Protein AF-A0A2K3NI82-F1 (afdb_monomer_lite)

Foldseek 3Di:
DDDDDDPDALVVCCVVVVPCQCCLPPCPPPDPDDQDPDAPDPSRHDDFDKDWPDQDPQWTWIDRPQWIWTDGPPFKIKIWGDDDPPDPDDPDDPPTDMDIGGRDHDPVCVVVVVVQVCCVPPVVNDDCPVPPCPVDDDPDPPLLVVQFQQVVPQVPDPVSVVVLVVLVVLLVVLQVLLVVLVVVLVPDDPPPDDPVSSVVSNVSNVVSNVVSVVSVVVSCCPNTGPDPPPDDD

Structure (mmCIF, N/CA/C/O backbone):
data_AF-A0A2K3NI82-F1
#
_entry.id   AF-A0A2K3NI82-F1
#
loop_
_atom_site.group_PDB
_atom_site.id
_atom_site.type_symbol
_atom_site.label_atom_id
_atom_site.label_alt_id
_atom_site.label_comp_id
_atom_site.label_asym_id
_atom_site.label_entity_id
_atom_site.label_seq_id
_atom_site.pdbx_PDB_ins_code
_atom_site.Cartn_x
_atom_site.Cartn_y
_atom_site.Cartn_z
_atom_site.occupancy
_atom_site.B_iso_or_equiv
_atom_site.auth_seq_id
_atom_site.auth_comp_id
_atom_site.auth_asym_id
_atom_site.auth_atom_id
_atom_site.pdbx_PDB_model_num
ATOM 1 N N . MET A 1 1 ? -4.683 8.788 -36.092 1.00 53.28 1 MET A N 1
ATOM 2 C CA . MET A 1 1 ? -3.368 8.771 -35.422 1.00 53.28 1 MET A CA 1
ATOM 3 C C . MET A 1 1 ? -3.490 9.700 -34.227 1.00 53.28 1 MET A C 1
ATOM 5 O O . MET A 1 1 ? -3.766 10.871 -34.442 1.00 53.28 1 MET A O 1
ATOM 9 N N . GLY A 1 2 ? -3.480 9.173 -33.003 1.00 68.75 2 GLY A N 1
ATOM 10 C CA . GLY A 1 2 ? -3.555 9.991 -31.788 1.00 68.75 2 GLY A CA 1
ATOM 11 C C . GLY A 1 2 ? -2.154 10.135 -31.213 1.00 68.75 2 GLY A C 1
ATOM 12 O O . GLY A 1 2 ? -1.483 9.120 -31.057 1.00 68.75 2 GLY A O 1
ATOM 13 N N . ASN A 1 3 ? -1.710 11.361 -30.946 1.00 72.62 3 ASN A N 1
ATOM 14 C CA . ASN A 1 3 ? -0.468 11.612 -30.222 1.00 72.62 3 ASN A CA 1
ATOM 15 C C . ASN A 1 3 ? -0.815 11.964 -28.769 1.00 72.62 3 ASN A C 1
ATOM 17 O O . ASN A 1 3 ? -1.767 12.709 -28.523 1.00 72.62 3 ASN A O 1
ATOM 21 N N . ARG A 1 4 ? -0.076 11.398 -27.817 1.00 76.62 4 ARG A N 1
ATOM 22 C CA . ARG A 1 4 ? -0.181 11.717 -26.396 1.00 76.62 4 ARG A CA 1
ATOM 23 C C . ARG A 1 4 ? 1.224 11.774 -25.816 1.00 76.62 4 ARG A C 1
ATOM 25 O O . ARG A 1 4 ? 1.947 10.786 -25.853 1.00 76.62 4 ARG A O 1
ATOM 32 N N . GLU A 1 5 ? 1.553 12.914 -25.229 1.00 73.50 5 GLU A N 1
ATOM 33 C CA . GLU A 1 5 ? 2.778 13.101 -24.460 1.00 73.50 5 GLU A CA 1
ATOM 34 C C . GLU A 1 5 ? 2.513 12.770 -22.992 1.00 73.50 5 GLU A C 1
ATOM 36 O O . GLU A 1 5 ? 1.451 13.093 -22.449 1.00 73.50 5 GLU A O 1
ATOM 41 N N . ILE A 1 6 ? 3.461 12.088 -22.352 1.00 75.19 6 ILE A N 1
ATOM 42 C CA . ILE A 1 6 ? 3.348 11.690 -20.952 1.00 75.19 6 ILE A CA 1
ATOM 43 C C . ILE A 1 6 ? 4.671 11.993 -20.251 1.00 75.19 6 ILE A C 1
ATOM 45 O O . ILE A 1 6 ? 5.730 11.579 -20.714 1.00 75.19 6 ILE A O 1
ATOM 49 N N . ALA A 1 7 ? 4.609 12.716 -19.133 1.00 72.25 7 ALA A N 1
ATOM 50 C CA . ALA A 1 7 ? 5.779 13.069 -18.337 1.00 72.25 7 ALA A CA 1
ATOM 51 C C . ALA A 1 7 ? 6.209 11.888 -17.448 1.00 72.25 7 ALA A C 1
ATOM 53 O O . ALA A 1 7 ? 5.891 11.843 -16.261 1.00 72.25 7 ALA A O 1
ATOM 54 N N . TYR A 1 8 ? 6.916 10.924 -18.037 1.00 70.25 8 TYR A N 1
ATOM 55 C CA . TYR A 1 8 ? 7.593 9.832 -17.330 1.00 70.25 8 TYR A CA 1
ATOM 56 C C . TYR A 1 8 ? 9.103 9.901 -17.572 1.00 70.25 8 TYR A C 1
ATOM 58 O O . TYR A 1 8 ? 9.543 10.385 -18.612 1.00 70.25 8 TYR A O 1
ATOM 66 N N . GLY A 1 9 ? 9.894 9.409 -16.614 1.00 71.06 9 GLY A N 1
ATOM 67 C CA . GLY A 1 9 ? 11.334 9.226 -16.816 1.00 71.06 9 GLY A CA 1
ATOM 68 C C . GLY A 1 9 ? 11.597 8.182 -17.901 1.00 71.06 9 GLY A C 1
ATOM 69 O O . GLY A 1 9 ? 10.903 7.160 -17.947 1.00 71.06 9 GLY A O 1
ATOM 70 N N . TYR A 1 10 ? 12.585 8.435 -18.761 1.00 74.75 10 TYR A N 1
ATOM 71 C CA . TYR A 1 10 ? 12.923 7.589 -19.910 1.00 74.75 10 TYR A CA 1
ATOM 72 C C . TYR A 1 10 ? 13.118 6.123 -19.515 1.00 74.75 10 TYR A C 1
ATOM 74 O O . TYR A 1 10 ? 12.546 5.226 -20.127 1.00 74.75 10 TYR A O 1
ATOM 82 N N . GLU A 1 11 ? 13.891 5.895 -18.456 1.00 70.75 11 GLU A N 1
ATOM 83 C CA . GLU A 1 11 ? 14.294 4.560 -18.006 1.00 70.75 11 GLU A CA 1
ATOM 84 C C . GLU A 1 11 ? 13.122 3.775 -17.419 1.00 70.75 11 GLU A C 1
ATOM 86 O O . GLU A 1 11 ? 12.890 2.632 -17.798 1.00 70.75 11 GLU A O 1
ATOM 91 N N . VAL A 1 12 ? 12.337 4.421 -16.552 1.00 71.31 12 VAL A N 1
ATOM 92 C CA . VAL A 1 12 ? 11.155 3.815 -15.923 1.00 71.31 12 VAL A CA 1
ATOM 93 C C . VAL A 1 12 ? 10.114 3.462 -16.979 1.00 71.31 12 VAL A C 1
ATOM 95 O O . VAL A 1 12 ? 9.500 2.398 -16.909 1.00 71.31 12 VAL A O 1
ATOM 98 N N . LEU A 1 13 ? 9.916 4.344 -17.962 1.00 72.50 13 LEU A N 1
ATOM 99 C CA . LEU A 1 13 ? 8.984 4.098 -19.050 1.00 72.50 13 LEU A CA 1
ATOM 100 C C . LEU A 1 13 ? 9.454 2.922 -19.907 1.00 72.50 13 LEU A C 1
ATOM 102 O O . LEU A 1 13 ? 8.675 2.005 -20.117 1.00 72.50 13 LEU A O 1
ATOM 106 N N . ILE A 1 14 ? 10.710 2.930 -20.362 1.00 75.44 14 ILE A N 1
ATOM 107 C CA . ILE A 1 14 ? 11.285 1.866 -21.196 1.00 75.44 14 ILE A CA 1
ATOM 108 C C . ILE A 1 14 ? 11.234 0.506 -20.490 1.00 75.44 14 ILE A C 1
ATOM 110 O O . ILE A 1 14 ? 10.777 -0.461 -21.091 1.00 75.44 14 ILE A O 1
ATOM 114 N N . GLU A 1 15 ? 11.632 0.433 -19.219 1.00 74.62 15 GLU A N 1
ATOM 115 C CA . GLU A 1 15 ? 11.649 -0.813 -18.444 1.00 74.62 15 GLU A CA 1
ATOM 116 C C . GLU A 1 15 ? 10.251 -1.430 -18.301 1.00 74.62 15 GLU A C 1
ATOM 118 O O . GLU A 1 15 ? 10.052 -2.589 -18.652 1.00 74.62 15 GLU A O 1
ATOM 123 N N . ASN A 1 16 ? 9.261 -0.645 -17.867 1.00 76.62 16 ASN A N 1
ATOM 124 C CA . ASN A 1 16 ? 7.897 -1.153 -17.680 1.00 76.62 16 ASN A CA 1
ATOM 125 C C . ASN A 1 16 ? 7.191 -1.456 -19.007 1.00 76.62 16 ASN A C 1
ATOM 127 O O . ASN A 1 16 ? 6.366 -2.359 -19.089 1.00 76.62 16 ASN A O 1
ATOM 131 N N . LEU A 1 17 ? 7.485 -0.682 -20.047 1.00 77.00 17 LEU A N 1
ATOM 132 C CA . LEU A 1 17 ? 6.864 -0.823 -21.358 1.00 77.00 17 LEU A CA 1
ATOM 133 C C . LEU A 1 17 ? 7.383 -2.038 -22.130 1.00 77.00 17 LEU A C 1
ATOM 135 O O . LEU A 1 17 ? 6.632 -2.644 -22.893 1.00 77.00 17 LEU A O 1
ATOM 139 N N . MET A 1 18 ? 8.668 -2.354 -21.971 1.00 77.56 18 MET A N 1
ATOM 140 C CA . MET A 1 18 ? 9.313 -3.484 -22.638 1.00 77.56 18 MET A CA 1
ATOM 141 C C . MET A 1 18 ? 9.135 -4.799 -21.878 1.00 77.56 18 MET A C 1
ATOM 143 O O . MET A 1 18 ? 9.433 -5.849 -22.443 1.00 77.56 18 MET A O 1
ATOM 147 N N . ASP A 1 19 ? 8.632 -4.750 -20.641 1.00 78.94 19 ASP A N 1
ATOM 148 C CA . ASP A 1 19 ? 8.200 -5.923 -19.888 1.00 78.94 19 ASP A CA 1
ATOM 149 C C . ASP A 1 19 ? 6.673 -6.128 -19.996 1.00 78.94 19 ASP A C 1
ATOM 151 O O . ASP A 1 19 ? 5.902 -5.582 -19.201 1.00 78.94 19 ASP A O 1
ATOM 155 N N . PRO A 1 20 ? 6.189 -6.941 -20.948 1.00 75.88 20 PRO A N 1
ATOM 156 C CA . PRO A 1 20 ? 4.764 -7.239 -21.099 1.00 75.88 20 PRO A CA 1
ATOM 157 C C . PRO A 1 20 ? 4.190 -8.119 -19.975 1.00 75.88 20 PRO A C 1
ATOM 159 O O . PRO A 1 20 ? 2.972 -8.330 -19.956 1.00 75.88 20 PRO A O 1
ATOM 162 N N . ALA A 1 21 ? 5.004 -8.652 -19.052 1.00 77.38 21 ALA A N 1
ATOM 163 C CA . ALA A 1 21 ? 4.545 -9.615 -18.048 1.00 77.38 21 ALA A CA 1
ATOM 164 C C . ALA A 1 21 ? 3.486 -9.036 -17.095 1.00 77.38 21 ALA A C 1
ATOM 166 O O . ALA A 1 21 ? 2.657 -9.777 -16.565 1.00 77.38 21 ALA A O 1
ATOM 167 N N . HIS A 1 22 ? 3.455 -7.713 -16.912 1.00 78.06 22 HIS A N 1
ATOM 168 C CA . HIS A 1 22 ? 2.448 -7.043 -16.087 1.00 78.06 22 HIS A CA 1
ATOM 169 C C . HIS A 1 22 ? 1.081 -6.903 -16.780 1.00 78.06 22 HIS A C 1
ATOM 171 O O . HIS A 1 22 ? 0.065 -6.742 -16.099 1.00 78.06 22 HIS A O 1
ATOM 177 N N . VAL A 1 23 ? 1.026 -6.952 -18.118 1.00 76.31 23 VAL A N 1
ATOM 178 C CA . VAL A 1 23 ? -0.184 -6.625 -18.893 1.00 76.31 23 VAL A CA 1
ATOM 179 C C . VAL A 1 23 ? -1.364 -7.553 -18.571 1.00 76.31 23 VAL A C 1
ATOM 181 O O . VAL A 1 23 ? -2.454 -7.024 -18.325 1.00 76.31 23 VAL A O 1
ATOM 184 N N . PRO A 1 24 ? -1.196 -8.892 -18.488 1.00 72.69 24 PRO A N 1
ATOM 185 C CA . PRO A 1 24 ? -2.291 -9.801 -18.138 1.00 72.69 24 PRO A CA 1
ATOM 186 C C . PRO A 1 24 ? -2.926 -9.518 -16.770 1.00 72.69 24 PRO A C 1
ATOM 188 O O . PRO A 1 24 ? -4.111 -9.794 -16.578 1.00 72.69 24 PRO A O 1
ATOM 191 N N . TYR A 1 25 ? -2.164 -8.941 -15.835 1.00 73.44 25 TYR A N 1
ATOM 192 C CA . TYR A 1 25 ? -2.621 -8.640 -14.479 1.00 73.44 25 TYR A CA 1
ATOM 193 C C . TYR A 1 25 ? -3.181 -7.217 -14.368 1.00 73.44 25 TYR A C 1
ATOM 195 O O . TYR A 1 25 ? -4.346 -7.031 -14.012 1.00 73.44 25 TYR A O 1
ATOM 203 N N . ALA A 1 26 ? -2.379 -6.204 -14.709 1.00 77.00 26 ALA A N 1
ATOM 204 C CA . ALA A 1 26 ? -2.719 -4.793 -14.508 1.00 77.00 26 ALA A CA 1
ATOM 205 C C . ALA A 1 26 ? -3.812 -4.286 -15.465 1.00 77.00 26 ALA A C 1
ATOM 207 O O . ALA A 1 26 ? -4.553 -3.362 -15.128 1.00 77.00 26 ALA A O 1
ATOM 208 N N . HIS A 1 27 ? -3.933 -4.894 -16.649 1.00 73.75 27 HIS A N 1
ATOM 209 C CA . HIS A 1 27 ? -4.906 -4.507 -17.675 1.00 73.75 27 HIS A CA 1
ATOM 210 C C . HIS A 1 27 ? -5.996 -5.562 -17.903 1.00 73.75 27 HIS A C 1
ATOM 212 O O . HIS A 1 27 ? -6.691 -5.535 -18.927 1.00 73.75 27 HIS A O 1
ATOM 218 N N . ARG A 1 28 ? -6.186 -6.471 -16.939 1.00 69.50 28 ARG A N 1
ATOM 219 C CA . ARG A 1 28 ? -7.208 -7.519 -16.988 1.00 69.50 28 ARG A CA 1
ATOM 220 C C . ARG A 1 28 ? -8.603 -6.933 -17.218 1.00 69.50 28 ARG A C 1
ATOM 222 O O . ARG A 1 28 ? -9.049 -6.051 -16.492 1.00 69.50 28 ARG A O 1
ATOM 229 N N . GLY A 1 29 ? -9.306 -7.445 -18.229 1.00 66.19 29 GLY A N 1
ATOM 230 C CA . GLY A 1 29 ? -10.656 -6.994 -18.598 1.00 66.19 29 GLY A CA 1
ATOM 231 C C . GLY A 1 29 ? -10.709 -5.660 -19.357 1.00 66.19 29 GLY A C 1
ATOM 232 O O . GLY A 1 29 ? -11.782 -5.280 -19.816 1.00 66.19 29 GLY A O 1
ATOM 233 N N . ILE A 1 30 ? -9.574 -4.970 -19.522 1.00 72.06 30 ILE A N 1
ATOM 234 C CA . ILE A 1 30 ? -9.451 -3.738 -20.317 1.00 72.06 30 ILE A CA 1
ATOM 235 C C . ILE A 1 30 ? -8.806 -4.052 -21.670 1.00 72.06 30 ILE A C 1
ATOM 237 O O . ILE A 1 30 ? -9.304 -3.628 -22.713 1.00 72.06 30 ILE A O 1
ATOM 241 N N . MET A 1 31 ? -7.699 -4.800 -21.663 1.00 65.25 31 MET A N 1
ATOM 242 C CA . MET A 1 31 ? -7.030 -5.261 -22.878 1.00 65.25 31 MET A CA 1
ATOM 243 C C . MET A 1 31 ? -7.460 -6.685 -23.234 1.00 65.25 31 MET A C 1
ATOM 245 O O . MET A 1 31 ? -7.527 -7.560 -22.377 1.00 65.25 31 MET A O 1
ATOM 249 N N . ASN A 1 32 ? -7.718 -6.919 -24.525 1.00 62.31 32 ASN A N 1
ATOM 250 C CA . ASN A 1 32 ? -7.976 -8.255 -25.058 1.00 62.31 32 ASN A CA 1
ATOM 251 C C . ASN A 1 32 ? -6.637 -8.976 -25.301 1.00 62.31 32 ASN A C 1
ATOM 253 O O . ASN A 1 32 ? -6.049 -8.911 -26.391 1.00 62.31 32 ASN A O 1
ATOM 257 N N . THR A 1 33 ? -6.104 -9.556 -24.231 1.00 63.81 33 THR A N 1
ATOM 258 C CA . THR A 1 33 ? -4.934 -10.442 -24.235 1.00 63.81 33 THR A CA 1
ATOM 259 C C . THR A 1 33 ? -5.398 -11.889 -24.294 1.00 63.81 33 THR A C 1
ATOM 261 O O . THR A 1 33 ? -6.428 -12.215 -23.706 1.00 63.81 33 THR A O 1
ATOM 264 N N . ASP A 1 34 ? -4.634 -12.759 -24.953 1.00 63.50 34 ASP A N 1
ATOM 265 C CA . ASP A 1 34 ? -4.945 -14.186 -24.962 1.00 63.50 34 ASP A CA 1
ATOM 266 C C . ASP A 1 34 ? -4.934 -14.719 -23.529 1.00 63.50 34 ASP A C 1
ATOM 268 O O . ASP A 1 34 ? -3.966 -14.554 -22.786 1.00 63.50 34 ASP A O 1
ATOM 272 N N . HIS A 1 35 ? -6.053 -15.310 -23.117 1.00 61.28 35 HIS A N 1
ATOM 273 C CA . HIS A 1 35 ? -6.158 -15.935 -21.810 1.00 61.28 35 HIS A CA 1
ATOM 274 C C . HIS A 1 35 ? -5.620 -17.363 -21.912 1.00 61.28 35 HIS A C 1
ATOM 276 O O . HIS A 1 35 ? -6.144 -18.144 -22.715 1.00 61.28 35 HIS A O 1
ATOM 282 N N . PRO A 1 36 ? -4.599 -17.728 -21.121 1.00 62.03 36 PRO A N 1
ATOM 283 C CA . PRO A 1 36 ? -4.097 -19.090 -21.121 1.00 62.03 36 PRO A CA 1
ATOM 284 C C . PRO A 1 36 ? -5.215 -20.050 -20.697 1.00 62.03 36 PRO A C 1
ATOM 286 O O . PRO A 1 36 ? -5.994 -19.762 -19.783 1.00 62.03 36 PRO A O 1
ATOM 289 N N . LYS A 1 37 ? -5.318 -21.181 -21.407 1.00 63.00 37 LYS A N 1
ATOM 290 C CA . LYS A 1 37 ? -6.329 -22.218 -21.139 1.00 63.00 37 LYS A CA 1
ATOM 291 C C . LYS A 1 37 ? -6.116 -22.850 -19.762 1.00 63.00 37 LYS A C 1
ATOM 293 O O . LYS A 1 37 ? -7.087 -23.077 -19.046 1.00 63.00 37 LYS A O 1
ATOM 298 N N . ASP A 1 38 ? -4.852 -23.033 -19.388 1.00 65.25 38 ASP A N 1
ATOM 299 C CA . ASP A 1 38 ? -4.431 -23.550 -18.092 1.00 65.25 38 ASP A CA 1
ATOM 300 C C . ASP A 1 38 ? -3.905 -22.402 -17.227 1.00 65.25 38 ASP A C 1
ATOM 302 O O . ASP A 1 38 ? -2.927 -21.735 -17.565 1.00 65.25 38 ASP A O 1
ATOM 306 N N . LYS A 1 39 ? -4.576 -22.150 -16.103 1.00 63.97 39 LYS A N 1
ATOM 307 C CA . LYS A 1 39 ? -4.185 -21.115 -15.144 1.00 63.97 39 LYS A CA 1
ATOM 308 C C . LYS A 1 39 ? -3.243 -21.728 -14.109 1.00 63.97 39 LYS A C 1
ATOM 310 O O . LYS A 1 39 ? -3.673 -22.601 -13.360 1.00 63.97 39 LYS A O 1
ATOM 315 N N . LEU A 1 40 ? -1.987 -21.276 -14.051 1.00 66.12 40 LEU A N 1
ATOM 316 C CA . LEU A 1 40 ? -1.040 -21.727 -13.019 1.00 66.12 40 LEU A CA 1
ATOM 317 C C . LEU A 1 40 ? -1.241 -21.022 -11.671 1.00 66.12 40 LEU A C 1
ATOM 319 O O . LEU A 1 40 ? -0.819 -21.539 -10.640 1.00 66.12 40 LEU A O 1
ATOM 323 N N . ASP A 1 41 ? -1.919 -19.876 -11.658 1.00 64.88 41 ASP A N 1
ATOM 324 C CA . ASP A 1 41 ? -2.343 -19.198 -10.439 1.00 64.88 41 ASP A CA 1
ATOM 325 C C . ASP A 1 41 ? -3.823 -18.772 -10.503 1.00 64.88 41 ASP A C 1
ATOM 327 O O . ASP A 1 41 ? -4.522 -18.934 -11.507 1.00 64.88 41 ASP A O 1
ATOM 331 N N . ARG A 1 42 ? -4.322 -18.203 -9.402 1.00 63.81 42 ARG A N 1
ATOM 332 C CA . ARG A 1 42 ? -5.708 -17.721 -9.276 1.00 63.81 42 ARG A CA 1
ATOM 333 C C . ARG A 1 42 ? -6.061 -16.630 -10.300 1.00 63.81 42 ARG A C 1
ATOM 335 O O . ARG A 1 42 ? -7.235 -16.454 -10.637 1.00 63.81 42 ARG A O 1
ATOM 342 N N . GLU A 1 43 ? -5.073 -15.873 -10.766 1.00 63.78 43 GLU A N 1
ATOM 343 C CA . GLU A 1 43 ? -5.247 -14.731 -11.667 1.00 63.78 43 GLU A CA 1
ATOM 344 C C . GLU A 1 43 ? -5.078 -15.109 -13.145 1.00 63.78 43 GLU A C 1
ATOM 346 O O . GLU A 1 43 ? -5.504 -14.346 -14.013 1.00 63.78 43 GLU A O 1
ATOM 351 N N . GLY A 1 44 ? -4.626 -16.334 -13.424 1.00 61.91 44 GLY A N 1
ATOM 352 C CA . GLY A 1 44 ? -4.355 -16.839 -14.767 1.00 61.91 44 GLY A CA 1
ATOM 353 C C . GLY A 1 44 ? -2.956 -16.503 -15.270 1.00 61.91 44 GLY A C 1
ATOM 354 O O . GLY A 1 44 ? -2.732 -16.526 -16.475 1.00 61.91 44 GLY A O 1
ATOM 355 N N . GLY A 1 45 ? -2.040 -16.189 -14.362 1.00 64.12 45 GLY A N 1
ATOM 356 C CA . GLY A 1 45 ? -0.629 -16.015 -14.616 1.00 64.12 45 GLY A CA 1
ATOM 357 C C . GLY A 1 45 ? 0.012 -17.242 -15.235 1.00 64.12 45 GLY A C 1
ATOM 358 O O . GLY A 1 45 ? -0.182 -18.363 -14.763 1.00 64.12 45 GLY A O 1
ATOM 359 N N . THR A 1 46 ? 0.810 -17.021 -16.270 1.00 67.19 46 THR A N 1
ATOM 360 C CA . THR A 1 46 ? 1.663 -18.044 -16.871 1.00 67.19 46 THR A CA 1
ATOM 361 C C . THR A 1 46 ? 3.045 -17.460 -17.127 1.00 67.19 46 THR A C 1
ATOM 363 O O . THR A 1 46 ? 3.143 -16.260 -17.403 1.00 67.19 46 THR A O 1
ATOM 366 N N . PRO A 1 47 ? 4.117 -18.271 -17.060 1.00 68.62 47 PRO A N 1
ATOM 367 C CA . PRO A 1 47 ? 5.423 -17.848 -17.543 1.00 68.62 47 PRO A CA 1
ATOM 368 C C . PRO A 1 47 ? 5.295 -17.325 -18.973 1.00 68.62 47 PRO A C 1
ATOM 370 O O . PRO A 1 47 ? 4.679 -17.974 -19.820 1.00 68.62 47 PRO A O 1
ATOM 373 N N . LEU A 1 48 ? 5.834 -16.136 -19.223 1.00 72.69 48 LEU A N 1
ATOM 374 C CA . LEU A 1 48 ? 5.884 -15.585 -20.564 1.00 72.69 48 LEU A CA 1
ATOM 375 C C . LEU A 1 48 ? 7.204 -16.004 -21.203 1.00 72.69 48 LEU A C 1
ATOM 377 O O . LEU A 1 48 ? 8.273 -15.634 -20.718 1.00 72.69 48 LEU A O 1
ATOM 381 N N . GLU A 1 49 ? 7.131 -16.782 -22.279 1.00 73.31 49 GLU A N 1
ATOM 382 C CA . GLU A 1 49 ? 8.313 -17.107 -23.069 1.00 73.31 49 GLU A CA 1
ATOM 383 C C . GLU A 1 49 ? 8.695 -15.891 -23.913 1.00 73.31 49 GLU A C 1
ATOM 385 O O . GLU A 1 49 ? 8.070 -15.581 -24.925 1.00 73.31 49 GLU A O 1
ATOM 390 N N . LEU A 1 50 ? 9.709 -15.167 -23.442 1.00 82.38 50 LEU A N 1
ATOM 391 C CA . LEU A 1 50 ? 10.324 -14.060 -24.159 1.00 82.38 50 LEU A CA 1
ATOM 392 C C . LEU A 1 50 ? 11.544 -14.579 -24.911 1.00 82.38 50 LEU A C 1
ATOM 394 O O . LEU A 1 50 ? 12.422 -15.206 -24.314 1.00 82.38 50 LEU A O 1
ATOM 398 N N . SER A 1 51 ? 11.626 -14.284 -26.204 1.00 84.19 51 SER A N 1
ATOM 399 C CA . SER A 1 51 ? 12.790 -14.644 -27.014 1.00 84.19 51 SER A CA 1
ATOM 400 C C . SER A 1 51 ? 13.307 -13.441 -27.794 1.00 84.19 51 SER A C 1
ATOM 402 O O . SER A 1 51 ? 12.535 -12.619 -28.282 1.00 84.19 51 SER A O 1
ATOM 404 N N . ILE A 1 52 ? 14.631 -13.309 -27.877 1.00 88.12 52 ILE A N 1
ATOM 405 C CA . ILE A 1 52 ? 15.287 -12.284 -28.694 1.00 88.12 52 ILE A CA 1
ATOM 406 C C . ILE A 1 52 ? 15.631 -12.936 -30.033 1.00 88.12 52 ILE A C 1
ATOM 408 O O . ILE A 1 52 ? 16.422 -13.876 -30.071 1.00 88.12 52 ILE A O 1
ATOM 412 N N . GLU A 1 53 ? 15.026 -12.448 -31.116 1.00 87.38 53 GLU A N 1
ATOM 413 C CA . GLU A 1 53 ? 15.231 -12.965 -32.476 1.00 87.38 53 GLU A CA 1
ATOM 414 C C . GLU A 1 53 ? 16.478 -12.342 -33.124 1.00 87.38 53 GLU A C 1
ATOM 416 O O . GLU A 1 53 ? 17.289 -13.034 -33.733 1.00 87.38 53 GLU A O 1
ATOM 421 N N . GLU A 1 54 ? 16.652 -11.027 -32.965 1.00 89.25 54 GLU A N 1
ATOM 422 C CA . GLU A 1 54 ? 17.762 -10.252 -33.533 1.00 89.25 54 GLU A CA 1
ATOM 423 C C . GLU A 1 54 ? 18.324 -9.305 -32.475 1.00 89.25 54 GLU A C 1
ATOM 425 O O . GLU A 1 54 ? 17.552 -8.704 -31.729 1.00 89.25 54 GLU A O 1
ATOM 430 N N . PHE A 1 55 ? 19.647 -9.128 -32.435 1.00 91.31 55 PHE A N 1
ATOM 431 C CA . PHE A 1 55 ? 20.321 -8.214 -31.511 1.00 91.31 55 PHE A CA 1
ATOM 432 C C . PHE A 1 55 ? 21.579 -7.619 -32.155 1.00 91.31 55 PHE A C 1
ATOM 434 O O . PHE A 1 55 ? 22.526 -8.345 -32.464 1.00 91.31 55 PHE A O 1
ATOM 441 N N . ASP A 1 56 ? 21.603 -6.301 -32.349 1.00 90.62 56 ASP A N 1
ATOM 442 C CA . ASP A 1 56 ? 22.728 -5.579 -32.941 1.00 90.62 56 ASP A CA 1
ATOM 443 C C . ASP A 1 56 ? 22.897 -4.160 -32.352 1.00 90.62 56 ASP A C 1
ATOM 445 O O . ASP A 1 56 ? 22.242 -3.759 -31.389 1.00 90.62 56 ASP A O 1
ATOM 449 N N . VAL A 1 57 ? 23.820 -3.376 -32.921 1.00 88.06 57 VAL A N 1
ATOM 450 C CA . VAL A 1 57 ? 24.074 -1.984 -32.501 1.00 88.06 57 VAL A CA 1
ATOM 451 C C . VAL A 1 57 ? 22.879 -1.051 -32.749 1.00 88.06 57 VAL A C 1
ATOM 453 O O . VAL A 1 57 ? 22.742 -0.023 -32.080 1.00 88.06 57 VAL A O 1
ATOM 456 N N . ASN A 1 58 ? 22.015 -1.404 -33.699 1.00 88.56 58 ASN A N 1
ATOM 457 C CA . ASN A 1 58 ? 20.832 -0.643 -34.072 1.00 88.56 58 ASN A CA 1
ATOM 458 C C . ASN A 1 58 ? 19.620 -1.013 -33.210 1.00 88.56 58 ASN A C 1
ATOM 460 O O . ASN A 1 58 ? 18.646 -0.265 -33.225 1.00 88.56 58 ASN A O 1
ATOM 464 N N . GLY A 1 59 ? 19.669 -2.097 -32.434 1.00 88.94 59 GLY A N 1
ATOM 465 C CA . GLY A 1 59 ? 18.643 -2.468 -31.466 1.00 88.94 59 GLY A CA 1
ATOM 466 C C . GLY A 1 59 ? 18.378 -3.970 -31.430 1.00 88.94 59 GLY A C 1
ATOM 467 O O . GLY A 1 59 ? 19.299 -4.773 -31.547 1.00 88.94 59 GLY A O 1
ATOM 468 N N . PHE A 1 60 ? 17.122 -4.357 -31.209 1.00 90.56 60 PHE A N 1
ATOM 469 C CA . PHE A 1 60 ? 16.747 -5.768 -31.147 1.00 90.56 60 PHE A CA 1
ATOM 470 C C . PHE A 1 60 ? 15.283 -6.017 -31.500 1.00 90.56 60 PHE A C 1
ATOM 472 O O . PHE A 1 60 ? 14.427 -5.146 -31.326 1.00 90.56 60 PHE A O 1
ATOM 479 N N . THR A 1 61 ? 14.998 -7.236 -31.945 1.00 89.62 61 THR A N 1
ATOM 480 C CA . THR A 1 61 ? 13.640 -7.742 -32.171 1.00 89.62 61 THR A CA 1
ATOM 481 C C . THR A 1 61 ? 13.367 -8.852 -31.161 1.00 89.62 61 THR A C 1
ATOM 483 O O . THR A 1 61 ? 14.210 -9.725 -30.965 1.00 89.62 61 THR A O 1
ATOM 486 N N . ALA A 1 62 ? 12.209 -8.811 -30.508 1.00 87.88 62 ALA A N 1
ATOM 487 C CA . ALA A 1 62 ? 11.798 -9.790 -29.513 1.00 87.88 62 ALA A CA 1
ATOM 488 C C . ALA A 1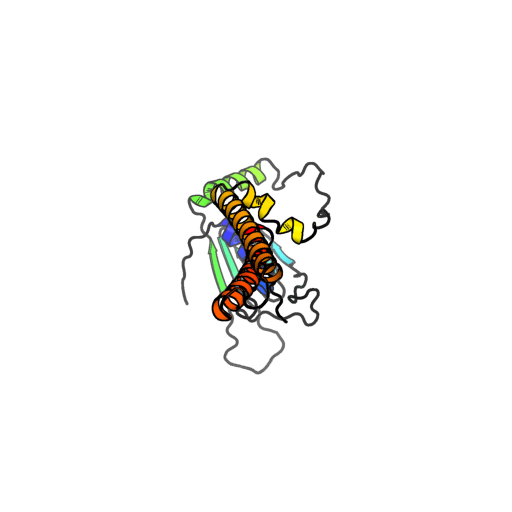 62 ? 10.396 -10.332 -29.808 1.00 87.88 62 ALA A C 1
ATOM 490 O O . ALA A 1 62 ? 9.465 -9.564 -30.089 1.00 87.88 62 ALA A O 1
ATOM 491 N N . ASP A 1 63 ? 10.247 -11.648 -29.699 1.00 84.88 63 ASP A N 1
ATOM 492 C CA . ASP A 1 63 ? 8.947 -12.300 -29.628 1.00 84.88 63 ASP A CA 1
ATOM 493 C C . ASP A 1 63 ? 8.492 -12.353 -28.166 1.00 84.88 63 ASP A C 1
ATOM 495 O O . ASP A 1 63 ? 9.219 -12.818 -27.284 1.00 84.88 63 ASP A O 1
ATOM 499 N N . GLN A 1 64 ? 7.297 -11.826 -27.916 1.00 79.75 64 GLN A N 1
ATOM 500 C CA . GLN A 1 64 ? 6.653 -11.785 -26.605 1.00 79.75 64 GLN A CA 1
ATOM 501 C C . GLN A 1 64 ? 5.432 -12.722 -26.566 1.00 79.75 64 GLN A C 1
ATOM 503 O O . GLN A 1 64 ? 4.515 -12.530 -25.762 1.00 79.75 64 GLN A O 1
ATOM 508 N N . GLY A 1 65 ? 5.361 -13.690 -27.486 1.00 76.25 65 GLY A N 1
ATOM 509 C CA . GLY A 1 65 ? 4.275 -14.654 -27.634 1.00 76.25 65 GLY A CA 1
ATOM 510 C C . GLY A 1 65 ? 3.056 -14.054 -28.335 1.00 76.25 65 GLY A C 1
ATOM 511 O O . GLY A 1 65 ? 2.781 -14.332 -29.498 1.00 76.25 65 GLY A O 1
ATOM 512 N N . TRP A 1 66 ? 2.310 -13.194 -27.639 1.00 71.75 66 TRP A N 1
ATOM 513 C CA . TRP A 1 66 ? 1.077 -12.569 -28.153 1.00 71.75 66 TRP A CA 1
ATOM 514 C C . TRP A 1 66 ? 1.324 -11.248 -28.902 1.00 71.75 66 TRP A C 1
A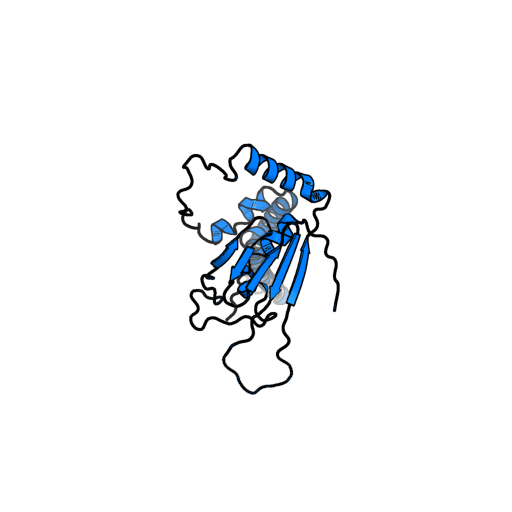TOM 516 O O . TRP A 1 66 ? 0.389 -10.633 -29.429 1.00 71.75 66 TRP A O 1
ATOM 526 N N . SER A 1 67 ? 2.572 -10.776 -28.933 1.00 79.56 67 SER A N 1
ATOM 527 C CA . SER A 1 67 ? 3.001 -9.604 -29.696 1.00 79.56 67 SER A CA 1
ATOM 528 C C . SER A 1 67 ? 4.483 -9.690 -30.050 1.00 79.56 67 SER A C 1
ATOM 530 O O . SER A 1 67 ? 5.246 -10.392 -29.394 1.00 79.56 67 SER A O 1
ATOM 532 N N . LYS A 1 68 ? 4.896 -8.939 -31.071 1.00 84.31 68 LYS A N 1
ATOM 533 C CA . LYS A 1 68 ? 6.304 -8.714 -31.389 1.00 84.31 68 LYS A CA 1
ATOM 534 C C . LYS A 1 68 ? 6.700 -7.303 -30.983 1.00 84.31 68 LYS A C 1
ATOM 536 O O . LYS A 1 68 ? 5.974 -6.340 -31.250 1.00 84.31 68 LYS A O 1
ATOM 541 N N . GLY A 1 69 ? 7.854 -7.188 -30.340 1.00 88.25 69 GLY A N 1
ATOM 542 C CA . GLY A 1 69 ? 8.475 -5.917 -29.986 1.00 88.25 69 GLY A CA 1
ATOM 543 C C . GLY A 1 69 ? 9.730 -5.709 -30.810 1.00 88.25 69 GLY A C 1
ATOM 544 O O . GLY A 1 69 ? 10.496 -6.647 -31.019 1.00 88.25 69 GLY A O 1
ATOM 545 N N . LYS A 1 70 ? 9.968 -4.486 -31.270 1.00 89.25 70 LYS A N 1
ATOM 546 C CA . LYS A 1 70 ? 11.262 -4.115 -31.838 1.00 89.25 70 LYS A CA 1
ATOM 547 C C . LYS A 1 70 ? 11.724 -2.800 -31.245 1.00 89.25 70 LYS A C 1
ATOM 549 O O . LYS A 1 70 ? 11.027 -1.784 -31.297 1.00 89.25 70 LYS A O 1
ATOM 554 N N . PHE A 1 71 ? 12.916 -2.852 -30.677 1.00 89.06 71 PHE A N 1
ATOM 555 C CA . PHE A 1 71 ? 13.652 -1.706 -30.194 1.00 89.06 71 PHE A CA 1
ATOM 556 C C . PHE A 1 71 ? 14.624 -1.248 -31.278 1.00 89.06 71 PHE A C 1
ATOM 558 O O . PHE A 1 71 ? 15.362 -2.054 -31.841 1.00 89.06 71 PHE A O 1
ATOM 565 N N . MET A 1 72 ? 14.622 0.049 -31.564 1.00 87.94 72 MET A N 1
ATOM 566 C CA . MET A 1 72 ? 15.570 0.720 -32.439 1.00 87.94 72 MET A CA 1
ATOM 567 C C . MET A 1 72 ? 16.285 1.798 -31.630 1.00 87.94 72 MET A C 1
ATOM 569 O O . MET A 1 72 ? 15.679 2.756 -31.138 1.00 87.94 72 MET A O 1
ATOM 573 N N . SER A 1 73 ? 17.592 1.619 -31.499 1.00 81.31 73 SER A N 1
ATOM 574 C CA . SER A 1 73 ? 18.494 2.560 -30.858 1.00 81.31 73 SER A CA 1
ATOM 575 C C . SER A 1 73 ? 18.363 3.952 -31.501 1.00 81.31 73 SER A C 1
ATOM 577 O O . SER A 1 73 ? 18.274 4.051 -32.728 1.00 81.31 73 SER A O 1
ATOM 579 N N . PRO A 1 74 ? 18.360 5.041 -30.712 1.00 78.69 74 PRO A N 1
ATOM 580 C CA . PRO A 1 74 ? 18.554 5.067 -29.261 1.00 78.69 74 PRO A CA 1
ATOM 581 C C . PRO A 1 74 ? 17.266 4.975 -28.425 1.00 78.69 74 PRO A C 1
ATOM 583 O O . PRO A 1 74 ? 17.380 4.814 -27.217 1.00 78.69 74 PRO A O 1
ATOM 586 N N . SER A 1 75 ? 16.072 5.121 -29.009 1.00 82.19 75 SER A N 1
ATOM 587 C CA . SER A 1 75 ? 14.878 5.516 -28.235 1.00 82.19 75 SER A CA 1
ATOM 588 C C . SER A 1 75 ? 13.525 5.036 -28.757 1.00 82.19 75 SER A C 1
ATOM 590 O O . SER A 1 75 ? 12.496 5.361 -28.157 1.00 82.19 75 SER A O 1
ATOM 592 N N . ILE A 1 76 ? 13.485 4.319 -29.878 1.00 86.12 76 ILE A N 1
ATOM 593 C CA . ILE A 1 76 ? 12.216 3.948 -30.501 1.00 86.12 76 ILE A CA 1
ATOM 594 C C . ILE A 1 76 ? 11.898 2.513 -30.123 1.00 86.12 76 ILE A C 1
ATOM 596 O O . ILE A 1 76 ? 12.637 1.596 -30.464 1.00 86.12 76 ILE A O 1
ATOM 600 N N . PHE A 1 77 ? 10.768 2.306 -29.465 1.00 85.94 77 PHE A N 1
ATOM 601 C CA . PHE A 1 77 ? 10.216 0.979 -29.250 1.00 85.94 77 PHE A CA 1
ATOM 602 C C . PHE A 1 77 ? 8.869 0.898 -29.942 1.00 85.94 77 PHE A C 1
ATOM 604 O O . PHE A 1 77 ? 8.025 1.776 -29.760 1.00 85.94 77 PHE A O 1
ATOM 611 N N . TYR A 1 78 ? 8.648 -0.133 -30.747 1.00 85.38 78 TYR A N 1
ATOM 612 C CA . TYR A 1 78 ? 7.324 -0.371 -31.297 1.00 85.38 78 TYR A CA 1
ATOM 613 C C . TYR A 1 78 ? 6.869 -1.801 -31.062 1.00 85.38 78 TYR A C 1
ATOM 615 O O . TYR A 1 78 ? 7.634 -2.756 -31.202 1.00 85.38 78 TYR A O 1
ATOM 623 N N . VAL A 1 79 ? 5.594 -1.924 -30.707 1.00 84.06 79 VAL A N 1
ATOM 624 C CA . VAL A 1 79 ? 4.928 -3.198 -30.442 1.00 84.06 79 VAL A CA 1
ATOM 625 C C . VAL A 1 79 ? 3.822 -3.379 -31.460 1.00 84.06 79 VAL A C 1
ATOM 627 O O . VAL A 1 79 ? 3.038 -2.457 -31.719 1.00 84.06 79 VAL A O 1
ATOM 630 N N . TYR A 1 80 ? 3.756 -4.570 -32.042 1.00 82.06 80 TYR A N 1
ATOM 631 C CA . TYR A 1 80 ? 2.739 -4.929 -33.017 1.00 82.06 80 TYR A CA 1
ATOM 632 C C . TYR A 1 80 ? 2.282 -6.371 -32.819 1.00 82.06 80 TYR A C 1
ATOM 634 O O . TYR A 1 80 ? 3.056 -7.245 -32.434 1.00 82.06 80 TYR A O 1
ATOM 642 N N . LYS A 1 81 ? 1.006 -6.634 -33.106 1.00 78.19 81 LYS A N 1
ATOM 643 C CA . LYS A 1 81 ? 0.490 -8.005 -33.178 1.00 78.19 81 LYS A CA 1
ATOM 644 C C . LYS A 1 81 ? 0.595 -8.514 -34.622 1.00 78.19 81 LYS A C 1
ATOM 646 O O . LYS A 1 81 ? 0.020 -7.868 -35.507 1.00 78.19 81 LYS A O 1
ATOM 651 N N . PRO A 1 82 ? 1.323 -9.614 -34.897 1.00 65.56 82 PRO A N 1
ATOM 652 C CA . PRO A 1 82 ? 1.298 -10.240 -36.215 1.00 65.56 82 PRO A CA 1
ATOM 653 C C . PRO A 1 82 ? -0.104 -10.804 -36.501 1.00 65.56 82 PRO A C 1
ATOM 655 O O . PRO A 1 82 ? -0.818 -11.211 -35.588 1.00 65.56 82 PRO A O 1
ATOM 658 N N . ALA A 1 83 ? -0.530 -10.784 -37.765 1.00 57.69 83 ALA A N 1
ATOM 659 C CA . ALA A 1 83 ? -1.811 -11.373 -38.155 1.00 57.69 83 ALA A CA 1
ATOM 660 C C . ALA A 1 83 ? -1.719 -12.904 -38.048 1.00 57.69 83 ALA A C 1
ATOM 662 O O . ALA A 1 83 ? -0.743 -13.478 -38.533 1.00 57.69 83 ALA A O 1
ATOM 663 N N . SER A 1 84 ? -2.709 -13.555 -37.428 1.00 52.94 84 SER A N 1
ATOM 664 C CA . SER A 1 84 ? -2.752 -15.018 -37.357 1.00 52.94 84 SER A CA 1
ATOM 665 C C . SER A 1 84 ? -2.831 -15.604 -38.769 1.00 52.94 84 SER A C 1
ATOM 667 O O . SER A 1 84 ? -3.594 -15.139 -39.617 1.00 52.94 84 SER A O 1
ATOM 669 N N . SER A 1 85 ? -2.025 -16.627 -39.039 1.00 45.41 85 SER A N 1
ATOM 670 C CA . SER A 1 85 ? -1.912 -17.268 -40.352 1.00 45.41 85 SER A CA 1
ATOM 671 C C . SER A 1 85 ? -3.089 -18.186 -40.707 1.00 45.41 85 SER A C 1
ATOM 673 O O . SER A 1 85 ? -2.974 -18.937 -41.669 1.00 45.41 85 SER A O 1
ATOM 675 N N . ASP A 1 86 ? -4.200 -18.147 -39.962 1.00 45.97 86 ASP A N 1
ATOM 676 C CA . ASP A 1 86 ? -5.205 -19.221 -39.989 1.00 45.97 86 ASP A CA 1
ATOM 677 C C . ASP A 1 86 ? -6.663 -18.783 -40.216 1.00 45.97 86 ASP A C 1
ATOM 679 O O . ASP A 1 86 ? -7.590 -19.530 -39.936 1.00 45.97 86 ASP A O 1
ATOM 683 N N . GLU A 1 87 ? -6.911 -17.604 -40.793 1.00 38.03 87 GLU A N 1
ATOM 684 C CA . GLU A 1 87 ? -8.242 -17.291 -41.342 1.00 38.03 87 GLU A CA 1
ATOM 685 C C . GLU A 1 87 ? -8.145 -16.617 -42.711 1.00 38.03 87 GLU A C 1
ATOM 687 O O . GLU A 1 87 ? -8.318 -15.408 -42.902 1.00 38.03 87 GLU A O 1
ATOM 692 N N . THR A 1 88 ? -7.942 -17.458 -43.724 1.00 41.66 88 THR A N 1
ATOM 693 C CA . THR A 1 88 ? -8.361 -17.129 -45.086 1.00 41.66 88 THR A CA 1
ATOM 694 C C . THR A 1 88 ? -9.887 -17.000 -45.070 1.00 41.66 88 THR A C 1
ATOM 696 O O . THR A 1 88 ? -10.579 -18.014 -45.103 1.00 41.66 88 THR A O 1
ATOM 699 N N . LYS A 1 89 ? -10.386 -15.752 -45.039 1.00 39.31 89 LYS A N 1
ATOM 700 C CA . LYS A 1 89 ? -11.797 -15.286 -45.130 1.00 39.31 89 LYS A CA 1
ATOM 701 C C . LYS A 1 89 ? -12.393 -14.688 -43.843 1.00 39.31 89 LYS A C 1
ATOM 703 O O . LYS A 1 89 ? -13.467 -15.080 -43.400 1.00 39.31 89 LYS A O 1
ATOM 708 N N . LYS A 1 90 ? -11.830 -13.572 -43.379 1.00 33.59 90 LYS A N 1
ATOM 709 C CA . LYS A 1 90 ? -12.660 -12.423 -42.967 1.00 33.59 90 LYS A CA 1
ATOM 710 C C . LYS A 1 90 ? -11.953 -11.125 -43.331 1.00 33.59 90 LYS A C 1
ATOM 712 O O . LYS A 1 90 ? -11.235 -10.504 -42.553 1.00 33.59 90 LYS A O 1
ATOM 717 N N . LEU A 1 91 ? -12.108 -10.773 -44.604 1.00 39.44 91 LEU A N 1
ATOM 718 C CA . LEU A 1 91 ? -11.686 -9.492 -45.140 1.00 39.44 91 LEU A CA 1
ATOM 719 C C . LEU A 1 91 ? -12.480 -8.384 -44.434 1.00 39.44 91 LEU A C 1
ATOM 721 O O . LEU A 1 91 ? -13.700 -8.484 -44.326 1.00 39.44 91 LEU A O 1
ATOM 725 N N . LEU A 1 92 ? -11.755 -7.325 -44.064 1.00 33.56 92 LEU A N 1
ATOM 726 C CA . LEU A 1 92 ? -12.198 -6.061 -43.468 1.00 33.56 92 LEU A CA 1
ATOM 727 C C . LEU A 1 92 ? -12.271 -6.093 -41.928 1.00 33.56 92 LEU A C 1
ATOM 729 O O . LEU A 1 92 ? -13.192 -6.634 -41.333 1.00 33.56 92 LEU A O 1
ATOM 733 N N . PHE A 1 93 ? -11.305 -5.403 -41.306 1.00 36.12 93 PHE A N 1
ATOM 734 C CA . PHE A 1 93 ? -11.268 -4.954 -39.902 1.00 36.12 93 PHE A CA 1
ATOM 735 C C . PHE A 1 93 ? -10.503 -5.753 -38.828 1.00 36.12 93 PHE A C 1
ATOM 737 O O . PHE A 1 93 ? -10.673 -5.469 -37.643 1.00 36.12 93 PHE A O 1
ATOM 744 N N . GLN A 1 94 ? -9.539 -6.613 -39.174 1.00 40.69 94 GLN A N 1
ATOM 745 C CA . GLN A 1 94 ? -8.447 -6.885 -38.224 1.00 40.69 94 GLN A CA 1
ATOM 746 C C . GLN A 1 94 ? -7.528 -5.656 -38.164 1.00 40.69 94 GLN A C 1
ATOM 748 O O . GLN A 1 94 ? -6.592 -5.504 -38.951 1.00 40.69 94 GLN A O 1
ATOM 753 N N . LYS A 1 95 ? -7.856 -4.707 -37.280 1.00 42.72 95 LYS A N 1
ATOM 754 C CA . LYS A 1 95 ? -7.018 -3.535 -37.005 1.00 42.72 95 LYS A CA 1
ATOM 755 C C . LYS A 1 95 ? -5.643 -4.024 -36.551 1.00 42.72 95 LYS A C 1
ATOM 757 O O . LYS A 1 95 ? -5.484 -4.438 -35.408 1.00 42.72 95 LYS A O 1
ATOM 762 N N . LYS A 1 96 ? -4.652 -3.941 -37.443 1.00 56.31 96 LYS A N 1
ATOM 763 C CA . LYS A 1 96 ? -3.233 -4.003 -37.085 1.00 56.31 96 LYS A CA 1
ATOM 764 C C . LYS A 1 96 ? -2.989 -2.900 -36.056 1.00 56.31 96 LYS A C 1
ATOM 766 O O . LYS A 1 96 ? -2.972 -1.720 -36.402 1.00 56.31 96 LYS A O 1
ATOM 771 N N . PHE A 1 97 ? -2.913 -3.275 -34.784 1.00 65.38 97 PHE A N 1
ATOM 772 C CA . PHE A 1 97 ? -2.546 -2.354 -33.722 1.00 65.38 97 PHE A CA 1
ATOM 773 C C . PHE A 1 97 ? -1.023 -2.273 -33.700 1.00 65.38 97 PHE A C 1
ATOM 775 O O . PHE A 1 97 ? -0.349 -3.281 -33.491 1.00 65.38 97 PHE A O 1
ATOM 782 N N . ALA A 1 98 ? -0.508 -1.079 -33.968 1.00 69.50 98 ALA A N 1
ATOM 783 C CA . ALA A 1 98 ? 0.897 -0.749 -33.831 1.00 69.50 98 ALA A CA 1
ATOM 784 C C . ALA A 1 98 ? 0.993 0.451 -32.893 1.00 69.50 98 ALA A C 1
ATOM 786 O O . ALA A 1 98 ? 0.350 1.479 -33.127 1.00 69.50 98 ALA A O 1
ATOM 787 N N . LEU A 1 99 ? 1.774 0.299 -31.830 1.00 76.44 99 LEU A N 1
ATOM 788 C CA . LEU A 1 99 ? 2.099 1.376 -30.908 1.00 76.44 99 LEU A CA 1
ATOM 789 C C . LEU A 1 99 ? 3.576 1.700 -31.086 1.00 76.44 99 LEU A C 1
ATOM 791 O O . LEU A 1 99 ? 4.411 0.815 -30.932 1.00 76.44 99 LEU A O 1
ATOM 795 N N . ILE A 1 100 ? 3.878 2.950 -31.435 1.00 81.69 100 ILE A N 1
ATOM 796 C CA . ILE A 1 100 ? 5.245 3.463 -31.535 1.00 81.69 100 ILE A CA 1
ATOM 797 C C . ILE A 1 100 ? 5.461 4.378 -30.341 1.00 81.69 100 ILE A C 1
ATOM 799 O O . ILE A 1 100 ? 4.700 5.323 -30.133 1.00 81.69 100 ILE A O 1
ATOM 803 N N . LEU A 1 101 ? 6.495 4.086 -29.570 1.00 80.12 101 LEU A N 1
ATOM 804 C CA . LEU A 1 101 ? 6.887 4.832 -28.391 1.00 80.12 101 LEU A CA 1
ATOM 805 C C . LEU A 1 101 ? 8.264 5.420 -28.652 1.00 80.12 101 LEU A C 1
ATOM 807 O O . LEU A 1 101 ? 9.200 4.714 -29.022 1.00 80.12 101 LEU A O 1
ATOM 811 N N . ILE A 1 102 ? 8.350 6.736 -28.502 1.00 83.00 102 ILE A N 1
ATOM 812 C CA . ILE A 1 102 ? 9.586 7.493 -28.641 1.00 83.00 102 ILE A CA 1
ATOM 813 C C . ILE A 1 102 ? 9.929 7.980 -27.243 1.00 83.00 102 ILE A C 1
ATOM 815 O O . ILE A 1 102 ? 9.298 8.901 -26.726 1.00 83.00 102 ILE A O 1
ATOM 819 N N . CYS A 1 103 ? 10.904 7.337 -26.618 1.00 80.06 103 CYS A N 1
ATOM 820 C CA . CYS A 1 103 ? 11.311 7.671 -25.263 1.00 80.06 103 CYS A CA 1
ATOM 821 C C . CYS A 1 103 ? 12.491 8.648 -25.338 1.00 80.06 103 CYS A C 1
ATOM 823 O O . CYS A 1 103 ? 13.528 8.328 -25.903 1.00 80.06 103 CYS A O 1
ATOM 825 N N . ILE A 1 104 ? 12.376 9.848 -24.774 1.00 82.06 104 ILE A N 1
ATOM 826 C CA . ILE A 1 104 ? 13.458 10.846 -24.815 1.00 82.06 104 ILE A CA 1
ATOM 827 C C . ILE A 1 104 ? 13.922 11.120 -23.381 1.00 82.06 104 ILE A C 1
ATOM 829 O O . ILE A 1 104 ? 13.074 11.436 -22.548 1.00 82.06 104 ILE A O 1
ATOM 833 N N . PRO A 1 105 ? 15.230 11.008 -23.070 1.00 78.62 105 PRO A N 1
ATOM 834 C CA . PRO A 1 105 ? 15.729 11.317 -21.737 1.00 78.62 105 PRO A CA 1
ATOM 835 C C . PRO A 1 105 ? 15.523 12.792 -21.398 1.00 78.62 105 PRO A C 1
ATOM 837 O O . PRO A 1 105 ? 15.838 13.682 -22.192 1.00 78.62 105 PRO A O 1
ATOM 840 N N . VAL A 1 106 ? 15.029 13.037 -20.190 1.00 80.81 106 VAL A N 1
ATOM 841 C CA . VAL A 1 106 ? 14.781 14.369 -19.627 1.00 80.81 106 VAL A CA 1
ATOM 842 C C . VAL A 1 106 ? 15.713 14.642 -18.443 1.00 80.81 106 VAL A C 1
ATOM 844 O O . VAL A 1 106 ? 16.439 13.760 -17.989 1.00 80.81 106 VAL A O 1
ATOM 847 N N . SER A 1 107 ? 15.735 15.876 -17.924 1.00 83.50 107 SER A N 1
ATOM 848 C CA . SER A 1 107 ? 16.651 16.246 -16.831 1.00 83.50 107 SER A CA 1
ATOM 849 C C . SER A 1 107 ? 16.572 15.343 -15.582 1.00 83.50 107 SER A C 1
ATOM 851 O O . SER A 1 107 ? 17.637 15.062 -15.025 1.00 83.50 107 SER A O 1
ATOM 853 N N . PRO A 1 108 ? 15.405 14.801 -15.164 1.00 79.88 108 PRO A N 1
ATOM 854 C CA . PRO A 1 108 ? 15.335 13.815 -14.080 1.00 79.88 108 PRO A CA 1
ATOM 855 C C . PRO A 1 108 ? 16.092 12.503 -14.342 1.00 79.88 108 PRO A C 1
ATOM 857 O O . PRO A 1 108 ? 16.506 11.846 -13.388 1.00 79.88 108 PRO A O 1
ATOM 860 N N . ASP A 1 109 ? 16.326 12.125 -15.602 1.00 78.75 109 ASP A N 1
ATOM 861 C CA . ASP A 1 109 ? 17.005 10.870 -15.954 1.00 78.75 109 ASP A CA 1
ATOM 862 C C . ASP A 1 109 ? 18.533 10.949 -15.784 1.00 78.75 109 ASP A C 1
ATOM 864 O O . ASP A 1 109 ? 19.229 9.936 -15.879 1.00 78.75 109 ASP A O 1
ATOM 868 N N . ALA A 1 110 ? 19.084 12.136 -15.500 1.00 85.31 110 ALA A N 1
ATOM 869 C CA . ALA A 1 110 ? 20.527 12.373 -15.453 1.00 85.31 110 ALA A CA 1
ATOM 870 C C . ALA A 1 110 ? 21.273 11.427 -14.493 1.00 85.31 110 ALA A C 1
ATOM 872 O O . ALA A 1 110 ? 22.339 10.916 -14.844 1.00 85.31 110 ALA A O 1
ATOM 873 N N . LEU A 1 111 ? 20.713 11.158 -13.307 1.00 83.56 111 LEU A N 1
ATOM 874 C CA . LEU A 1 111 ? 21.333 10.260 -12.325 1.00 83.56 111 LEU A CA 1
ATOM 875 C C . LEU A 1 111 ? 21.298 8.795 -12.773 1.00 83.56 111 LEU A C 1
ATOM 877 O O . LEU A 1 111 ? 22.285 8.083 -12.590 1.00 83.56 111 LEU A O 1
ATOM 881 N N . VAL A 1 112 ? 20.208 8.352 -13.406 1.00 82.00 112 VAL A N 1
ATOM 882 C CA . VAL A 1 112 ? 20.089 6.972 -13.903 1.00 82.00 112 VAL A CA 1
ATOM 883 C C . VAL A 1 112 ? 21.021 6.753 -15.096 1.00 82.00 112 VAL A C 1
ATOM 885 O O . VAL A 1 112 ? 21.750 5.761 -15.141 1.00 82.00 112 VAL A O 1
ATOM 888 N N . ILE A 1 113 ? 21.100 7.727 -16.010 1.00 84.88 113 ILE A N 1
ATOM 889 C CA . ILE A 1 113 ? 22.048 7.714 -17.133 1.00 84.88 113 ILE A CA 1
ATOM 890 C C . ILE A 1 113 ? 23.491 7.677 -16.617 1.00 84.88 113 ILE A C 1
ATOM 892 O O . ILE A 1 113 ? 24.309 6.898 -17.117 1.00 84.88 113 ILE A O 1
ATOM 896 N N . ALA A 1 114 ? 23.823 8.501 -15.619 1.00 88.81 114 ALA A N 1
ATOM 897 C CA . ALA A 1 114 ? 25.146 8.504 -15.001 1.00 88.81 114 ALA A CA 1
ATOM 898 C C . ALA A 1 114 ? 25.470 7.148 -14.355 1.00 88.81 114 ALA A C 1
ATOM 900 O O . ALA A 1 114 ? 26.558 6.614 -14.585 1.00 88.81 114 ALA A O 1
ATOM 901 N N . PHE A 1 115 ? 24.519 6.557 -13.627 1.00 86.81 115 PHE A N 1
ATOM 902 C CA . PHE A 1 115 ? 24.667 5.228 -13.036 1.00 86.81 115 PHE A CA 1
ATOM 903 C C . PHE A 1 115 ? 24.904 4.150 -14.099 1.00 86.81 115 PHE A C 1
ATOM 905 O O . PHE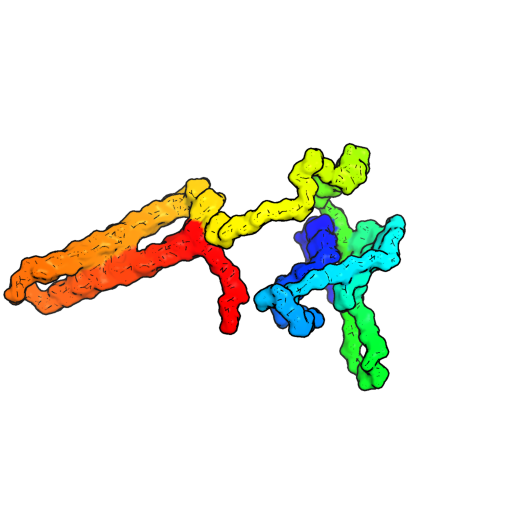 A 1 115 ? 25.874 3.407 -13.987 1.00 86.81 115 PHE A O 1
ATOM 912 N N . ARG A 1 116 ? 24.103 4.089 -15.172 1.00 84.94 116 ARG A N 1
ATOM 913 C CA . ARG A 1 116 ? 24.296 3.100 -16.252 1.00 84.94 116 ARG A CA 1
ATOM 914 C C . ARG A 1 116 ? 25.634 3.277 -16.969 1.00 84.94 116 ARG A C 1
ATOM 916 O O . ARG A 1 116 ? 26.309 2.289 -17.264 1.00 84.94 116 ARG A O 1
ATOM 923 N N . LYS A 1 117 ? 26.055 4.523 -17.223 1.00 88.88 117 LYS A N 1
ATOM 924 C CA . LYS A 1 117 ? 27.389 4.818 -17.776 1.00 88.88 117 LYS A CA 1
ATOM 925 C C . LYS A 1 117 ? 28.488 4.312 -16.850 1.00 88.88 117 LYS A C 1
ATOM 927 O O . LYS A 1 117 ? 29.437 3.691 -17.327 1.00 88.88 117 LYS A O 1
ATOM 932 N N . TRP A 1 118 ? 28.354 4.553 -15.548 1.00 91.56 118 TRP A N 1
ATOM 933 C CA . TRP A 1 118 ? 29.288 4.045 -14.552 1.00 91.56 118 TRP A CA 1
ATOM 934 C C . TRP A 1 118 ? 29.289 2.510 -14.511 1.00 91.56 118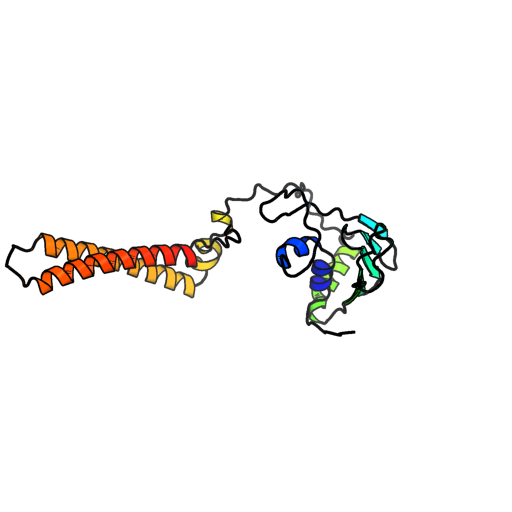 TRP A C 1
ATOM 936 O O . TRP A 1 118 ? 30.358 1.914 -14.584 1.00 91.56 118 TRP A O 1
ATOM 946 N N . LEU A 1 119 ? 28.117 1.869 -14.506 1.00 87.12 119 LEU A N 1
ATOM 947 C CA . LEU A 1 119 ? 27.961 0.413 -14.480 1.00 87.12 119 LEU A CA 1
ATOM 948 C C . LEU A 1 119 ? 28.643 -0.235 -15.690 1.00 87.12 119 LEU A C 1
ATOM 950 O O . LEU A 1 119 ? 29.427 -1.168 -15.543 1.00 87.12 119 LEU A O 1
ATOM 954 N N . LYS A 1 120 ? 28.418 0.307 -16.891 1.00 86.94 120 LYS A N 1
ATOM 955 C CA . LYS A 1 120 ? 29.078 -0.168 -18.113 1.00 86.94 120 LYS A CA 1
ATOM 956 C C . LYS A 1 120 ? 30.591 0.052 -18.068 1.00 86.94 120 LYS A C 1
ATOM 958 O O . LYS A 1 120 ? 31.346 -0.842 -18.433 1.00 86.94 120 LYS A O 1
ATOM 963 N N . LYS A 1 121 ? 31.036 1.239 -17.647 1.00 91.88 121 LYS A N 1
ATOM 964 C CA . LYS A 1 121 ? 32.450 1.638 -17.713 1.00 91.88 121 LYS A CA 1
ATOM 965 C C . LYS A 1 121 ? 33.313 1.002 -16.623 1.00 91.88 121 LYS A C 1
ATOM 967 O O . LYS A 1 121 ? 34.468 0.692 -16.887 1.00 91.88 121 LYS A O 1
ATOM 972 N N . TYR A 1 122 ? 32.779 0.851 -15.417 1.00 87.00 122 TYR A N 1
ATOM 973 C CA . TYR A 1 122 ? 33.551 0.478 -14.230 1.00 87.00 122 TYR A CA 1
ATOM 974 C C . TYR A 1 122 ? 33.126 -0.858 -13.616 1.00 87.00 122 TYR A C 1
ATOM 976 O O . TYR A 1 122 ? 33.945 -1.479 -12.949 1.00 87.00 122 TYR A O 1
ATOM 984 N N . ALA A 1 123 ? 31.896 -1.324 -13.853 1.00 82.62 123 ALA A N 1
ATOM 985 C CA . ALA A 1 123 ? 31.395 -2.597 -13.320 1.00 82.62 123 ALA A CA 1
ATOM 986 C C . ALA A 1 123 ? 31.206 -3.681 -14.403 1.00 82.62 123 ALA A C 1
ATOM 988 O O . ALA A 1 123 ? 30.620 -4.727 -14.146 1.00 82.62 123 ALA A O 1
ATOM 989 N N . GLY A 1 124 ? 31.668 -3.438 -15.636 1.00 81.56 124 GLY A N 1
ATOM 990 C CA . GLY A 1 124 ? 31.547 -4.402 -16.737 1.00 81.56 124 GLY A CA 1
ATOM 991 C C . GLY A 1 124 ? 30.104 -4.669 -17.178 1.00 81.56 124 GLY A C 1
ATOM 992 O O . GLY A 1 124 ? 29.833 -5.704 -17.774 1.00 81.56 124 GLY A O 1
ATOM 993 N N . GLY A 1 125 ? 29.171 -3.759 -16.876 1.00 81.12 125 GLY A N 1
ATOM 994 C CA . GLY A 1 125 ? 27.752 -3.907 -17.213 1.00 81.12 125 GLY A CA 1
ATOM 995 C C . GLY A 1 125 ? 26.960 -4.822 -16.276 1.00 81.12 125 GLY A C 1
ATOM 996 O O . GLY A 1 125 ? 25.777 -5.036 -16.520 1.00 81.12 125 GLY A O 1
ATOM 997 N N . GLN A 1 126 ? 27.570 -5.320 -15.200 1.00 75.94 126 GLN A N 1
ATOM 998 C CA . GLN A 1 126 ? 26.935 -6.216 -14.239 1.00 75.94 126 GLN A CA 1
ATOM 999 C C . GLN A 1 126 ? 27.125 -5.714 -12.808 1.00 75.94 126 GLN A C 1
ATOM 1001 O O . GLN A 1 126 ? 28.109 -5.053 -12.481 1.00 75.94 126 GLN A O 1
ATOM 1006 N N . VAL A 1 127 ? 26.168 -6.027 -11.938 1.00 73.19 127 VAL A N 1
ATOM 1007 C CA . VAL A 1 127 ? 26.322 -5.804 -10.501 1.00 73.19 127 VAL A CA 1
ATOM 1008 C C . VAL A 1 127 ? 26.937 -7.070 -9.921 1.00 73.19 127 VAL A C 1
ATOM 1010 O O . VAL A 1 127 ? 26.276 -8.103 -9.844 1.00 73.19 127 VAL A O 1
ATOM 1013 N N . ASP A 1 128 ? 28.212 -7.008 -9.538 1.00 67.12 128 ASP A N 1
ATOM 1014 C CA . ASP A 1 128 ? 28.829 -8.097 -8.788 1.00 67.12 128 ASP A CA 1
ATOM 1015 C C . ASP A 1 128 ? 28.255 -8.105 -7.366 1.00 67.12 128 ASP A C 1
ATOM 1017 O O . ASP A 1 128 ? 28.695 -7.370 -6.477 1.00 67.12 128 ASP A O 1
ATOM 1021 N N . TRP A 1 129 ? 27.262 -8.966 -7.142 1.00 67.38 129 TRP A N 1
ATOM 1022 C CA . TRP A 1 129 ? 26.699 -9.251 -5.820 1.00 67.38 129 TRP A CA 1
ATOM 1023 C C . TRP A 1 129 ? 27.693 -9.986 -4.893 1.00 67.38 129 TRP A C 1
ATOM 1025 O O . TRP A 1 129 ? 27.295 -10.512 -3.849 1.00 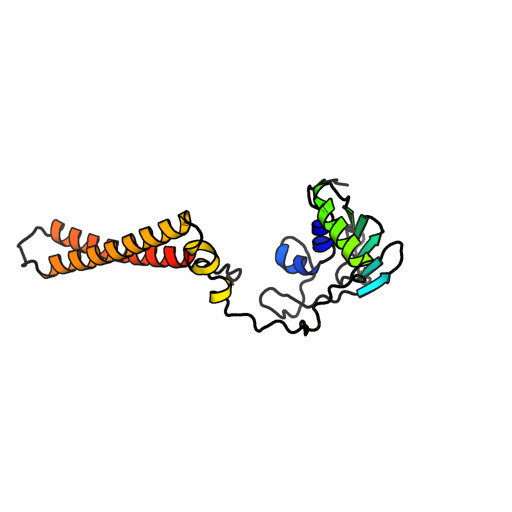67.38 129 TRP A O 1
ATOM 1035 N N . ARG A 1 130 ? 28.986 -10.044 -5.258 1.00 57.69 130 ARG A N 1
ATOM 1036 C CA . ARG A 1 130 ? 30.098 -10.680 -4.538 1.00 57.69 130 ARG A CA 1
ATOM 1037 C C . ARG A 1 130 ? 29.784 -12.121 -4.143 1.00 57.69 130 ARG A C 1
ATOM 1039 O O . ARG A 1 130 ? 30.030 -12.527 -3.008 1.00 57.69 130 ARG A O 1
ATOM 1046 N N . GLY A 1 131 ? 29.163 -12.867 -5.057 1.00 58.44 131 GLY A N 1
ATOM 1047 C CA . GLY A 1 131 ? 28.806 -14.276 -4.858 1.00 58.44 131 GLY A CA 1
ATOM 1048 C C . GLY A 1 131 ? 27.736 -14.547 -3.791 1.00 58.44 131 GLY A C 1
ATOM 1049 O O . GLY A 1 131 ? 27.533 -15.701 -3.428 1.00 58.44 131 GLY A O 1
ATOM 1050 N N . LYS A 1 132 ? 27.041 -13.523 -3.273 1.00 58.97 132 LYS A N 1
ATOM 1051 C CA . LYS A 1 132 ? 25.993 -13.695 -2.246 1.00 58.97 132 LYS A CA 1
ATOM 1052 C C . LYS A 1 132 ? 24.591 -13.932 -2.809 1.00 58.97 132 LYS A C 1
ATOM 1054 O O . LYS A 1 132 ? 23.654 -14.102 -2.035 1.00 58.97 132 LYS A O 1
ATOM 1059 N N . TYR A 1 133 ? 24.434 -13.922 -4.130 1.00 60.72 133 TYR A N 1
ATOM 1060 C CA . TYR A 1 133 ? 23.144 -14.099 -4.784 1.00 60.72 133 TYR A CA 1
ATOM 1061 C C . TYR A 1 133 ? 23.122 -15.429 -5.540 1.00 60.72 133 TYR A C 1
ATOM 1063 O O . TYR A 1 133 ? 23.745 -15.563 -6.588 1.00 60.72 133 TYR A O 1
ATOM 1071 N N . SER A 1 134 ? 22.426 -16.422 -4.988 1.00 65.94 134 SER A N 1
ATOM 1072 C CA . SER A 1 134 ? 22.278 -17.766 -5.565 1.00 65.94 134 SER A CA 1
ATOM 1073 C C . SER A 1 134 ? 21.100 -17.882 -6.542 1.00 65.94 134 SER A C 1
ATOM 1075 O O . SER A 1 134 ? 20.776 -18.985 -6.971 1.00 65.94 134 SER A O 1
ATOM 1077 N N . GLY A 1 135 ? 20.402 -16.778 -6.842 1.00 60.38 135 GLY A N 1
ATOM 1078 C CA . GLY A 1 135 ? 19.139 -16.777 -7.595 1.00 60.38 135 GLY A CA 1
ATOM 1079 C C . GLY A 1 135 ? 17.943 -17.344 -6.819 1.00 60.38 135 GLY A C 1
ATOM 1080 O O . GLY A 1 135 ? 16.798 -17.088 -7.180 1.00 60.38 135 GLY A O 1
ATOM 1081 N N . ALA A 1 136 ? 18.182 -18.060 -5.717 1.00 65.88 136 ALA A N 1
ATOM 1082 C CA . ALA A 1 136 ? 17.138 -18.506 -4.813 1.00 65.88 136 ALA A CA 1
ATOM 1083 C C . ALA A 1 136 ? 16.660 -17.321 -3.968 1.00 65.88 136 ALA A C 1
ATOM 1085 O O . ALA A 1 136 ? 17.401 -16.785 -3.139 1.00 65.88 136 ALA A O 1
ATOM 1086 N N . LEU A 1 137 ? 15.412 -16.908 -4.177 1.00 58.12 137 LEU A N 1
ATOM 1087 C CA . LEU A 1 137 ? 14.749 -16.001 -3.251 1.00 58.12 137 LEU A CA 1
ATOM 1088 C C . LEU A 1 137 ? 14.630 -16.702 -1.888 1.00 58.12 137 LEU A C 1
ATOM 1090 O O . LEU A 1 137 ? 14.330 -17.900 -1.846 1.00 58.12 137 LEU A O 1
ATOM 1094 N N . PRO A 1 138 ? 14.850 -15.992 -0.767 1.00 69.50 138 PRO A N 1
ATOM 1095 C CA . PRO A 1 138 ? 14.492 -16.540 0.531 1.00 69.50 138 PRO A CA 1
ATOM 1096 C C . PRO A 1 138 ? 12.996 -16.892 0.527 1.00 69.50 138 PRO A C 1
ATOM 1098 O O . PRO A 1 138 ? 12.223 -16.249 -0.194 1.00 69.50 138 PRO A O 1
ATOM 1101 N N . PRO A 1 139 ? 12.572 -17.895 1.315 1.00 76.25 139 PRO A N 1
ATOM 1102 C CA . PRO A 1 139 ? 11.163 -18.243 1.408 1.00 76.25 139 PRO A CA 1
ATOM 1103 C C . PRO A 1 139 ? 10.359 -16.989 1.747 1.00 76.25 139 PRO A C 1
ATOM 1105 O O . PRO A 1 139 ? 10.699 -16.254 2.678 1.00 76.25 139 PRO A O 1
ATOM 1108 N N . THR A 1 140 ? 9.322 -16.724 0.953 1.00 74.69 140 THR A N 1
ATOM 1109 C CA . THR A 1 140 ? 8.456 -15.565 1.148 1.00 74.69 140 THR A CA 1
ATOM 1110 C C . THR A 1 140 ? 7.851 -15.642 2.551 1.00 74.69 140 THR A C 1
ATOM 1112 O O . THR A 1 140 ? 7.201 -16.643 2.867 1.00 74.69 140 THR A O 1
ATOM 1115 N N . PRO A 1 141 ? 8.065 -14.631 3.412 1.00 80.38 141 PRO A N 1
ATOM 1116 C CA . PRO A 1 141 ? 7.458 -14.610 4.734 1.00 80.38 141 PRO A CA 1
ATOM 1117 C C . PRO A 1 141 ? 5.927 -14.666 4.637 1.00 80.38 141 PRO A C 1
ATOM 1119 O O . PRO A 1 141 ? 5.364 -14.286 3.604 1.00 80.38 141 PRO A O 1
ATOM 1122 N N . PRO A 1 142 ? 5.227 -15.084 5.705 1.00 83.38 142 PRO A N 1
ATOM 1123 C CA . PRO A 1 142 ? 3.773 -15.044 5.738 1.00 83.38 142 PRO A CA 1
ATOM 1124 C C . PRO A 1 142 ? 3.243 -13.660 5.346 1.00 83.38 142 PRO A C 1
ATOM 1126 O O . PRO A 1 142 ? 3.792 -12.630 5.743 1.00 83.38 142 PRO A O 1
ATOM 1129 N N . ARG A 1 143 ? 2.146 -13.629 4.583 1.00 77.25 143 ARG A N 1
ATOM 1130 C CA . ARG A 1 143 ? 1.544 -12.390 4.059 1.00 77.25 143 ARG A CA 1
ATOM 1131 C C . ARG A 1 143 ? 1.221 -11.377 5.164 1.00 77.25 143 ARG A C 1
ATOM 1133 O O . ARG A 1 143 ? 1.332 -10.177 4.946 1.00 77.25 143 ARG A O 1
ATOM 1140 N N . GLU A 1 144 ? 0.869 -11.864 6.349 1.00 77.94 144 GLU A N 1
ATOM 1141 C CA . GLU A 1 144 ? 0.653 -11.071 7.565 1.00 77.94 144 GLU A CA 1
ATOM 1142 C C . GLU A 1 144 ? 1.884 -10.260 7.967 1.00 77.94 144 GLU A C 1
ATOM 1144 O O . GLU A 1 144 ? 1.757 -9.086 8.293 1.00 77.94 144 GLU A O 1
ATOM 1149 N N . GLN A 1 145 ? 3.073 -10.859 7.874 1.00 81.38 145 GLN A N 1
ATOM 1150 C CA . GLN A 1 145 ? 4.337 -10.200 8.187 1.00 81.38 145 GLN A CA 1
ATOM 1151 C C . GLN A 1 145 ? 4.740 -9.205 7.092 1.00 81.38 145 GLN A C 1
ATOM 1153 O O . GLN A 1 145 ? 5.252 -8.129 7.391 1.00 81.38 145 GLN A O 1
ATOM 1158 N N . LEU A 1 146 ? 4.495 -9.545 5.822 1.00 80.06 146 LEU A N 1
ATOM 1159 C CA . LEU A 1 146 ? 4.797 -8.665 4.687 1.00 80.06 146 LEU A CA 1
ATOM 1160 C C . LEU A 1 146 ? 3.910 -7.417 4.650 1.00 80.06 146 LEU A C 1
ATOM 1162 O O . LEU A 1 146 ? 4.376 -6.343 4.277 1.00 80.06 146 LEU A O 1
ATOM 1166 N N . LEU A 1 147 ? 2.637 -7.557 5.024 1.00 82.81 147 LEU A N 1
ATOM 1167 C CA . LEU A 1 147 ? 1.654 -6.472 5.006 1.00 82.81 147 LEU A CA 1
ATOM 1168 C C . LEU A 1 147 ? 1.397 -5.889 6.405 1.00 82.81 147 LEU A C 1
ATOM 1170 O O . LEU A 1 147 ? 0.376 -5.224 6.615 1.00 82.81 147 LEU A O 1
ATOM 1174 N N . ASP A 1 148 ? 2.310 -6.120 7.355 1.00 86.50 148 ASP A N 1
ATOM 1175 C CA . ASP A 1 148 ? 2.256 -5.522 8.686 1.00 86.50 148 ASP A CA 1
ATOM 1176 C C . ASP A 1 148 ? 2.549 -4.019 8.591 1.00 86.50 148 ASP A C 1
ATOM 1178 O O . ASP A 1 148 ? 3.691 -3.562 8.459 1.00 86.50 148 ASP A O 1
ATOM 1182 N N . ARG A 1 149 ? 1.486 -3.221 8.661 1.00 89.56 149 ARG A N 1
ATOM 1183 C CA . ARG A 1 149 ? 1.557 -1.756 8.666 1.00 89.56 149 ARG A CA 1
ATOM 1184 C C . ARG A 1 149 ? 1.975 -1.204 10.014 1.00 89.56 149 ARG A C 1
ATOM 1186 O O . ARG A 1 149 ? 2.489 -0.082 10.071 1.00 89.56 149 ARG A O 1
ATOM 1193 N N . TYR A 1 150 ? 1.724 -1.943 11.090 1.00 91.38 150 TYR A N 1
ATOM 1194 C CA . TYR A 1 150 ? 1.985 -1.446 12.427 1.00 91.38 150 TYR A CA 1
ATOM 1195 C C . TYR A 1 150 ? 3.481 -1.200 12.617 1.00 91.38 150 TYR A C 1
ATOM 1197 O O . TYR A 1 150 ? 3.888 -0.080 12.944 1.00 91.38 150 TYR A O 1
ATOM 1205 N N . TRP A 1 151 ? 4.292 -2.219 12.330 1.00 90.06 151 TRP A N 1
ATOM 1206 C CA . TRP A 1 151 ? 5.745 -2.142 12.473 1.00 90.06 151 TRP A CA 1
ATOM 1207 C C . TRP A 1 151 ? 6.424 -1.366 11.344 1.00 90.06 151 TRP A C 1
ATOM 1209 O O . TRP A 1 151 ? 7.367 -0.618 11.603 1.00 90.06 151 TRP A O 1
ATOM 1219 N N . SER A 1 152 ? 5.941 -1.492 10.104 1.00 88.88 152 SER A N 1
ATOM 1220 C CA . SER A 1 152 ? 6.548 -0.789 8.964 1.00 88.88 152 SER A CA 1
ATOM 1221 C C . SER A 1 152 ? 6.283 0.721 8.978 1.00 88.88 152 SER A C 1
ATOM 1223 O O . SER A 1 152 ? 7.133 1.496 8.539 1.00 88.88 152 SER A O 1
ATOM 1225 N N . HIS A 1 153 ? 5.138 1.166 9.510 1.00 92.19 153 HIS A N 1
ATOM 1226 C CA . HIS A 1 153 ? 4.721 2.564 9.415 1.00 92.19 153 HIS A CA 1
ATOM 1227 C C . HIS A 1 153 ? 4.152 3.141 10.713 1.00 92.19 153 HIS A C 1
ATOM 1229 O O . HIS A 1 153 ? 4.643 4.170 11.180 1.00 92.19 153 HIS A O 1
ATOM 1235 N N . VAL A 1 154 ? 3.113 2.530 11.296 1.00 94.88 154 VAL A N 1
ATOM 1236 C CA . VAL A 1 154 ? 2.319 3.176 12.360 1.00 94.88 154 VAL A CA 1
ATOM 1237 C C . VAL A 1 154 ? 3.168 3.532 13.571 1.00 94.88 154 VAL A C 1
ATOM 1239 O O . VAL A 1 154 ? 3.013 4.632 14.088 1.00 94.88 154 VAL A O 1
ATOM 1242 N N . VAL A 1 155 ? 4.086 2.662 13.998 1.00 94.94 155 VAL A N 1
ATOM 1243 C CA . VAL A 1 155 ? 4.955 2.933 15.155 1.00 94.94 155 VAL A CA 1
ATOM 1244 C C . VAL A 1 155 ? 5.922 4.100 14.909 1.00 94.94 155 VAL A C 1
ATOM 1246 O O . VAL A 1 155 ? 6.171 4.894 15.819 1.00 94.94 155 VAL A O 1
ATOM 1249 N N . ASN A 1 156 ? 6.397 4.247 13.669 1.00 94.31 156 ASN A N 1
ATOM 1250 C CA . ASN A 1 156 ? 7.381 5.253 13.259 1.00 94.31 156 ASN A CA 1
ATOM 1251 C C . ASN A 1 156 ? 6.732 6.599 12.894 1.00 94.31 156 ASN A C 1
ATOM 1253 O O . ASN A 1 156 ? 7.370 7.649 12.964 1.00 94.31 156 ASN A O 1
ATOM 1257 N N . CYS A 1 157 ? 5.453 6.593 12.515 1.00 95.62 157 CYS A N 1
ATOM 1258 C CA . CYS A 1 157 ? 4.711 7.789 12.143 1.00 95.62 157 CYS A CA 1
ATOM 1259 C C . CYS A 1 157 ? 3.987 8.390 13.354 1.00 95.62 157 CYS A C 1
ATOM 1261 O O . CYS A 1 157 ? 3.057 7.798 13.898 1.00 95.62 157 CYS A O 1
ATOM 1263 N N . LYS A 1 158 ? 4.351 9.617 13.748 1.00 96.38 158 LYS A N 1
ATOM 1264 C CA . LYS A 1 158 ? 3.776 10.295 14.926 1.00 96.38 158 LYS A CA 1
ATOM 1265 C C . LYS A 1 158 ? 2.246 10.403 14.881 1.00 96.38 158 LYS A C 1
ATOM 1267 O O . LYS A 1 158 ? 1.593 10.172 15.895 1.00 96.38 158 LYS A O 1
ATOM 1272 N N . SER A 1 159 ? 1.681 10.750 13.723 1.00 96.69 159 SER A N 1
ATOM 1273 C CA . SER A 1 159 ? 0.230 10.913 13.550 1.00 96.69 159 SER A CA 1
ATOM 1274 C C . SER A 1 159 ? -0.506 9.576 13.698 1.00 96.69 159 SER A C 1
ATOM 1276 O O . SER A 1 159 ? -1.422 9.458 14.512 1.00 96.69 159 SER A O 1
ATOM 1278 N N . CYS A 1 160 ? -0.041 8.544 12.990 1.00 95.31 160 CYS A N 1
ATOM 1279 C CA . CYS A 1 160 ? -0.639 7.212 13.022 1.00 95.31 160 CYS A CA 1
ATOM 1280 C C . CYS A 1 160 ? -0.466 6.536 14.390 1.00 95.31 160 CYS A C 1
ATOM 1282 O O . CYS A 1 160 ? -1.405 5.915 14.880 1.00 95.31 160 CYS A O 1
ATOM 1284 N N . ASN A 1 161 ? 0.693 6.689 15.039 1.00 96.06 161 ASN A N 1
ATOM 1285 C CA . ASN A 1 161 ? 0.948 6.157 16.380 1.00 96.06 161 ASN A CA 1
ATOM 1286 C C . ASN A 1 161 ? 0.007 6.783 17.420 1.00 96.06 161 ASN A C 1
ATOM 1288 O O . ASN A 1 161 ? -0.569 6.083 18.254 1.00 96.06 161 ASN A O 1
ATOM 1292 N N . LEU A 1 162 ? -0.185 8.107 17.352 1.00 97.19 162 LEU A N 1
ATOM 1293 C CA . LEU A 1 162 ? -1.113 8.811 18.234 1.00 97.19 162 LEU A CA 1
ATOM 1294 C C . LEU A 1 162 ? -2.550 8.328 18.021 1.00 97.19 162 LEU A C 1
ATOM 1296 O O . LEU A 1 162 ? -3.218 7.997 18.998 1.00 97.19 162 LEU A O 1
ATOM 1300 N N . ALA A 1 163 ? -2.995 8.245 16.764 1.00 96.00 163 ALA A N 1
ATOM 1301 C CA . ALA A 1 163 ? -4.320 7.739 16.419 1.00 96.00 163 ALA A CA 1
ATOM 1302 C C . ALA A 1 163 ? -4.515 6.288 16.885 1.00 96.00 163 ALA A C 1
ATOM 1304 O O . ALA A 1 163 ? -5.532 5.956 17.482 1.00 96.00 163 ALA A O 1
ATOM 1305 N N . TYR A 1 164 ? -3.520 5.424 16.685 1.00 96.62 164 TYR A N 1
ATOM 1306 C CA . TYR A 1 164 ? -3.568 4.046 17.161 1.00 96.62 164 TYR A CA 1
ATOM 1307 C C . TYR A 1 164 ? -3.747 3.986 18.681 1.00 96.62 164 TYR A C 1
ATOM 1309 O O . TYR A 1 164 ? -4.643 3.296 19.165 1.00 96.62 164 TYR A O 1
ATOM 1317 N N . LYS A 1 165 ? -2.953 4.741 19.448 1.00 96.56 165 LYS A N 1
ATOM 1318 C CA . LYS A 1 165 ? -3.066 4.776 20.914 1.00 96.56 165 LYS A CA 1
ATOM 1319 C C . LYS A 1 165 ? -4.418 5.314 21.376 1.00 96.56 165 LYS A C 1
ATOM 1321 O O . LYS A 1 165 ? -5.041 4.695 22.234 1.00 96.56 165 LYS A O 1
ATOM 1326 N N . SER A 1 166 ? -4.886 6.427 20.811 1.00 97.19 166 SER A N 1
ATOM 1327 C CA . SER A 1 166 ? -6.157 7.035 21.221 1.00 97.19 166 SER A CA 1
ATOM 1328 C C . SER A 1 166 ? -7.357 6.142 20.903 1.00 97.19 166 SER A C 1
ATOM 1330 O O . SER A 1 166 ? -8.245 6.001 21.743 1.00 97.19 166 SER A O 1
ATOM 1332 N N . LEU A 1 167 ? -7.363 5.478 19.743 1.00 96.94 167 LEU A N 1
ATOM 1333 C CA . LEU A 1 167 ? -8.432 4.552 19.367 1.00 96.94 167 LEU A CA 1
ATOM 1334 C C . LEU A 1 167 ? -8.428 3.285 20.237 1.00 96.94 167 LEU A C 1
ATOM 1336 O O . LEU A 1 167 ? -9.498 2.849 20.648 1.00 96.94 167 LEU A O 1
ATOM 1340 N N . ASN A 1 168 ? -7.258 2.734 20.591 1.00 96.31 168 ASN A N 1
ATOM 1341 C CA . ASN A 1 168 ? -7.182 1.604 21.532 1.00 96.31 168 ASN A CA 1
ATOM 1342 C C . ASN A 1 168 ? -7.688 1.999 22.933 1.00 96.31 168 ASN A C 1
ATOM 1344 O O . ASN A 1 168 ? -8.393 1.226 23.577 1.00 96.31 168 ASN A O 1
ATOM 1348 N N . VAL A 1 169 ? -7.383 3.216 23.406 1.00 97.62 169 VAL A N 1
ATOM 1349 C CA . VAL A 1 169 ? -7.943 3.725 24.671 1.00 97.62 169 VAL A CA 1
ATOM 1350 C C . VAL A 1 169 ? -9.467 3.833 24.582 1.00 97.62 169 VAL A C 1
ATOM 1352 O O . VAL A 1 169 ? -10.161 3.383 25.492 1.00 97.62 169 VAL A O 1
ATOM 1355 N N . ALA A 1 170 ? -10.003 4.373 23.484 1.00 97.44 170 ALA A N 1
ATOM 1356 C CA . ALA A 1 170 ? -11.447 4.464 23.273 1.00 97.44 170 ALA A CA 1
ATOM 1357 C C . ALA A 1 170 ? -12.121 3.079 23.235 1.00 97.44 170 ALA A C 1
ATOM 1359 O O . ALA A 1 170 ? -13.185 2.905 23.830 1.00 97.44 170 ALA A O 1
ATOM 1360 N N . GLU A 1 171 ? -11.490 2.085 22.601 1.00 96.69 171 GLU A N 1
ATOM 1361 C CA . GLU A 1 171 ? -11.970 0.698 22.577 1.00 96.69 171 GLU A CA 1
ATOM 1362 C C . GLU A 1 171 ? -12.135 0.131 23.993 1.00 96.69 171 GLU A C 1
ATOM 1364 O O . GLU A 1 171 ? -13.195 -0.419 24.308 1.00 96.69 171 GLU A O 1
ATOM 1369 N N . VAL A 1 172 ? -11.121 0.299 24.848 1.00 97.06 172 VAL A N 1
ATOM 1370 C CA . VAL A 1 172 ? -11.131 -0.184 26.238 1.00 97.06 172 VAL A CA 1
ATOM 1371 C C . VAL A 1 172 ? -12.162 0.569 27.079 1.00 97.06 172 VAL A C 1
ATOM 1373 O O . VAL A 1 172 ? -12.915 -0.049 27.830 1.00 97.06 172 VAL A O 1
ATOM 1376 N N . VAL A 1 173 ? -12.257 1.893 26.931 1.00 97.94 173 VAL A N 1
ATOM 1377 C CA . VAL A 1 173 ? -13.252 2.706 27.653 1.00 97.94 173 VAL A CA 1
ATOM 1378 C C . VAL A 1 173 ? -14.677 2.260 27.317 1.00 97.94 173 VAL A C 1
ATOM 1380 O O . VAL A 1 173 ? -15.499 2.114 28.221 1.00 97.94 173 VAL A O 1
ATOM 1383 N N . LEU A 1 174 ? -14.969 1.968 26.046 1.00 97.75 174 LEU A N 1
ATOM 1384 C CA . LEU A 1 174 ? -16.273 1.441 25.634 1.00 97.75 174 LEU A CA 1
ATOM 1385 C C . LEU A 1 174 ? -16.586 0.079 26.278 1.00 97.75 174 LEU A C 1
ATOM 1387 O O . LEU A 1 174 ? -17.727 -0.157 26.678 1.00 97.75 174 LEU A O 1
ATOM 1391 N N . GLN A 1 175 ? -15.589 -0.798 26.440 1.00 96.88 175 GLN A N 1
ATOM 1392 C CA . GLN A 1 175 ? -15.771 -2.077 27.143 1.00 96.88 175 GLN A CA 1
ATOM 1393 C C . GLN A 1 175 ? -16.068 -1.867 28.629 1.00 96.88 175 GLN A C 1
ATOM 1395 O O . GLN A 1 175 ? -16.981 -2.498 29.161 1.00 96.88 175 GLN A O 1
ATOM 1400 N N . ILE A 1 176 ? -15.355 -0.947 29.286 1.00 97.69 176 ILE A N 1
ATOM 1401 C CA . ILE A 1 176 ? -15.597 -0.603 30.694 1.00 97.69 176 ILE A CA 1
ATOM 1402 C C . ILE A 1 176 ? -17.020 -0.061 30.873 1.00 97.69 176 ILE A C 1
ATOM 1404 O O . ILE A 1 176 ? -17.730 -0.519 31.767 1.00 97.69 176 ILE A O 1
ATOM 1408 N N . ILE A 1 177 ? -17.467 0.851 30.001 1.00 97.19 177 ILE A N 1
ATOM 1409 C CA . ILE A 1 177 ? -18.838 1.389 30.024 1.00 97.19 177 ILE A CA 1
ATOM 1410 C C . ILE A 1 177 ? -19.860 0.263 29.850 1.00 97.19 177 ILE A C 1
ATOM 1412 O O . ILE A 1 177 ? -20.838 0.211 30.594 1.00 97.19 177 ILE A O 1
ATOM 1416 N N . SER A 1 178 ? -19.616 -0.665 28.920 1.00 97.06 178 SER A N 1
ATOM 1417 C CA . SER A 1 178 ? -20.492 -1.817 28.707 1.00 97.06 178 SER A CA 1
ATOM 1418 C C . SER A 1 178 ? -20.641 -2.666 29.967 1.00 97.06 178 SER A C 1
ATOM 1420 O O . SER A 1 178 ? -21.759 -2.935 30.408 1.00 97.06 178 SER A O 1
ATOM 1422 N N . VAL A 1 179 ? -19.522 -3.091 30.557 1.00 96.81 179 VAL A N 1
ATOM 1423 C CA . VAL A 1 179 ? -19.530 -3.953 31.748 1.00 96.81 179 VAL A CA 1
ATOM 1424 C C . VAL A 1 179 ? -20.145 -3.225 32.942 1.00 96.81 179 VAL A C 1
ATOM 1426 O O . VAL A 1 179 ? -20.967 -3.806 33.648 1.00 96.81 179 VAL A O 1
ATOM 1429 N N . ALA A 1 180 ? -19.813 -1.947 33.138 1.00 96.75 180 ALA A N 1
ATOM 1430 C CA . ALA A 1 180 ? -20.375 -1.138 34.213 1.00 96.75 180 ALA A CA 1
ATOM 1431 C C . ALA A 1 180 ? -21.895 -0.971 34.068 1.00 96.75 180 ALA A C 1
ATOM 1433 O O . ALA A 1 180 ? -22.620 -1.166 35.040 1.00 96.75 180 ALA A O 1
ATOM 1434 N N . ALA A 1 181 ? -22.398 -0.672 32.866 1.00 95.06 181 ALA A N 1
ATOM 1435 C CA . ALA A 1 181 ? -23.829 -0.490 32.631 1.00 95.06 181 ALA A CA 1
ATOM 1436 C C . ALA A 1 181 ? -24.627 -1.770 32.932 1.00 95.06 181 ALA A C 1
ATOM 1438 O O . ALA A 1 181 ? -25.631 -1.716 33.645 1.00 95.06 181 ALA A O 1
ATOM 1439 N N . ILE A 1 182 ? -24.150 -2.926 32.456 1.00 93.75 182 ILE A N 1
ATOM 1440 C CA . ILE A 1 182 ? -24.783 -4.224 32.727 1.00 93.75 182 ILE A CA 1
ATOM 1441 C C . ILE A 1 182 ? -24.663 -4.604 34.209 1.00 93.75 182 ILE A C 1
ATOM 1443 O O . ILE A 1 182 ? -25.639 -5.063 34.802 1.00 93.75 182 ILE A O 1
ATOM 1447 N N . GLY A 1 183 ? -23.506 -4.361 34.828 1.00 94.06 183 GLY A N 1
ATOM 1448 C CA . GLY A 1 183 ? -23.279 -4.623 36.249 1.00 94.06 183 GLY A CA 1
ATOM 1449 C C . GLY A 1 183 ? -24.198 -3.805 37.157 1.00 94.06 183 GLY A C 1
ATOM 1450 O O . GLY A 1 183 ? -24.773 -4.351 38.098 1.00 94.06 183 GLY A O 1
ATOM 1451 N N . ILE A 1 184 ? -24.410 -2.521 36.845 1.00 92.56 184 ILE A N 1
ATOM 1452 C CA . ILE A 1 184 ? -25.346 -1.678 37.597 1.00 92.56 184 ILE A CA 1
ATOM 1453 C C . ILE A 1 184 ? -26.772 -2.213 37.447 1.00 92.56 184 ILE A C 1
ATOM 1455 O O . ILE A 1 184 ? -27.450 -2.392 38.455 1.00 92.56 184 ILE A O 1
ATOM 1459 N N . VAL A 1 185 ? -27.216 -2.537 36.226 1.00 91.81 185 VAL A N 1
ATOM 1460 C CA . VAL A 1 185 ? -28.558 -3.107 36.001 1.00 91.81 185 VAL A CA 1
ATOM 1461 C C . VAL A 1 185 ? -28.756 -4.408 36.784 1.00 91.81 185 VAL A C 1
ATOM 1463 O O . VAL A 1 185 ? -29.826 -4.610 37.355 1.00 91.81 185 VAL A O 1
ATOM 1466 N N . ALA A 1 186 ? -27.734 -5.263 36.851 1.00 89.94 186 ALA A N 1
ATOM 1467 C CA . ALA A 1 186 ? -27.788 -6.522 37.592 1.00 89.94 186 ALA A CA 1
ATOM 1468 C C . ALA A 1 186 ? -27.862 -6.326 39.119 1.00 89.94 186 ALA A C 1
ATOM 1470 O O . ALA A 1 186 ? -28.489 -7.130 39.807 1.00 89.94 186 ALA A O 1
ATOM 1471 N N . ALA A 1 187 ? -27.254 -5.262 39.654 1.00 90.94 187 ALA A N 1
ATOM 1472 C CA . ALA A 1 187 ? -27.256 -4.958 41.087 1.00 90.94 187 ALA A CA 1
ATOM 1473 C C . ALA A 1 187 ? -28.535 -4.241 41.570 1.00 90.94 187 ALA A C 1
ATOM 1475 O O . ALA A 1 187 ? -28.798 -4.173 42.774 1.00 90.94 187 ALA A O 1
ATOM 1476 N N . MET A 1 188 ? -29.339 -3.686 40.659 1.00 88.19 188 MET A N 1
ATOM 1477 C CA . MET A 1 188 ? -30.556 -2.949 41.008 1.00 88.19 188 MET A CA 1
ATOM 1478 C C . MET A 1 188 ? -31.683 -3.879 41.468 1.00 88.19 188 MET A C 1
ATOM 1480 O O . MET A 1 188 ? -32.046 -4.841 40.794 1.00 88.19 188 MET A O 1
ATOM 1484 N N . LYS A 1 189 ? -32.317 -3.539 42.597 1.00 82.12 189 LYS A N 1
ATOM 1485 C CA . LYS A 1 189 ? -33.525 -4.236 43.063 1.00 82.12 189 LYS A CA 1
ATOM 1486 C C . LYS A 1 189 ? -34.700 -3.996 42.108 1.00 82.12 189 LYS A C 1
ATOM 1488 O O . LYS A 1 189 ? -34.892 -2.888 41.601 1.00 82.12 189 LYS A O 1
ATOM 1493 N N . GLN A 1 190 ? -35.521 -5.026 41.895 1.00 74.75 190 GLN A N 1
ATOM 1494 C CA . GLN A 1 190 ? -36.736 -4.917 41.084 1.00 74.75 190 GLN A CA 1
ATOM 1495 C C . GLN A 1 190 ? -37.664 -3.829 41.655 1.00 74.75 190 GLN A C 1
ATOM 1497 O O . GLN A 1 190 ? -37.966 -3.827 42.843 1.00 74.75 190 GLN A O 1
ATOM 1502 N N . GLY A 1 191 ? -38.076 -2.883 40.803 1.00 75.19 191 GLY A N 1
ATOM 1503 C CA . GLY A 1 191 ? -38.943 -1.757 41.174 1.00 75.19 191 GLY A CA 1
ATOM 1504 C C . GLY A 1 191 ? -38.228 -0.502 41.691 1.00 75.19 191 GLY A C 1
ATOM 1505 O O . GLY A 1 191 ? -38.882 0.520 41.856 1.00 75.19 191 GLY A O 1
ATOM 1506 N N . ALA A 1 192 ? -36.904 -0.530 41.898 1.00 81.06 192 ALA A N 1
ATOM 1507 C CA . ALA A 1 192 ? -36.157 0.632 42.400 1.00 81.06 192 ALA A CA 1
ATOM 1508 C C . ALA A 1 192 ? -35.998 1.772 41.372 1.00 81.06 192 ALA A C 1
ATOM 1510 O O . ALA A 1 192 ? -35.748 2.912 41.751 1.00 81.06 192 ALA A O 1
ATOM 1511 N N . VAL A 1 193 ? -36.131 1.477 40.074 1.00 85.56 193 VAL A N 1
ATOM 1512 C CA . VAL A 1 193 ? -36.034 2.458 38.983 1.00 85.56 193 VAL A CA 1
ATOM 1513 C C . VAL A 1 193 ? -37.091 2.235 37.917 1.00 85.56 193 VAL A C 1
ATOM 1515 O O . VAL A 1 193 ? -37.615 1.130 37.757 1.00 85.56 193 VAL A O 1
ATOM 1518 N N . SER A 1 194 ? -37.365 3.295 37.152 1.00 88.81 194 SER A N 1
ATOM 1519 C CA . SER A 1 194 ? -38.273 3.228 36.012 1.00 88.81 194 SER A CA 1
ATOM 1520 C C . SER A 1 194 ? -37.798 2.192 34.985 1.00 88.81 194 SER A C 1
ATOM 1522 O O . SER A 1 194 ? -36.596 2.013 34.752 1.00 88.81 194 SER A O 1
ATOM 1524 N N . ALA A 1 195 ? -38.753 1.529 34.330 1.00 87.75 195 ALA A N 1
ATOM 1525 C CA . ALA A 1 195 ? -38.456 0.586 33.253 1.00 87.75 195 ALA A CA 1
ATOM 1526 C C . ALA A 1 195 ? -37.666 1.252 32.113 1.00 87.75 195 ALA A C 1
ATOM 1528 O O . ALA A 1 195 ? -36.795 0.620 31.520 1.00 87.75 195 ALA A O 1
ATOM 1529 N N . VAL A 1 196 ? -37.925 2.539 31.862 1.00 90.31 196 VAL A N 1
ATOM 1530 C CA . VAL A 1 196 ? -37.209 3.344 30.867 1.00 90.31 196 VAL A CA 1
ATOM 1531 C C . VAL A 1 196 ? -35.730 3.446 31.227 1.00 90.31 196 VAL A C 1
ATOM 1533 O O . VAL A 1 196 ? -34.887 3.094 30.410 1.00 90.31 196 VAL A O 1
ATOM 1536 N N . THR A 1 197 ? -35.398 3.840 32.460 1.00 90.75 197 THR A N 1
ATOM 1537 C CA . THR A 1 197 ? -34.003 3.960 32.920 1.00 90.75 197 THR A CA 1
ATOM 1538 C C . THR A 1 197 ? -33.262 2.632 32.801 1.00 90.75 197 THR A C 1
ATOM 1540 O O . THR A 1 197 ? -32.174 2.583 32.229 1.00 90.75 197 THR A O 1
ATOM 1543 N N . ARG A 1 198 ? -33.868 1.540 33.284 1.00 88.50 198 ARG A N 1
ATOM 1544 C CA . ARG A 1 198 ? -33.262 0.205 33.220 1.00 88.50 198 ARG A CA 1
ATOM 1545 C C . ARG A 1 198 ? -32.999 -0.227 31.775 1.00 88.50 198 ARG A C 1
ATOM 1547 O O . ARG A 1 198 ? -31.902 -0.683 31.467 1.00 88.50 198 ARG A O 1
ATOM 1554 N N . ASN A 1 199 ? -33.979 -0.058 30.887 1.00 92.25 199 ASN A N 1
ATOM 1555 C CA . ASN A 1 199 ? -33.841 -0.442 29.483 1.00 92.25 199 ASN A CA 1
ATOM 1556 C C . ASN A 1 199 ? -32.788 0.417 28.766 1.00 92.25 199 ASN A C 1
ATOM 1558 O O . ASN A 1 199 ? -31.974 -0.127 28.024 1.00 92.25 199 ASN A O 1
ATOM 1562 N N . SER A 1 200 ? -32.735 1.724 29.038 1.00 93.62 200 SER A N 1
ATOM 1563 C CA . SER A 1 200 ? -31.709 2.614 28.482 1.00 93.62 200 SER A CA 1
ATOM 1564 C C . SER A 1 200 ? -30.294 2.203 28.891 1.00 93.62 200 SER A C 1
ATOM 1566 O O . SER A 1 200 ? -29.386 2.247 28.065 1.00 93.62 200 SER A O 1
ATOM 1568 N N . MET A 1 201 ? -30.095 1.759 30.136 1.00 93.19 201 MET A N 1
ATOM 1569 C CA . MET A 1 201 ? -28.789 1.279 30.603 1.00 93.19 201 MET A CA 1
ATOM 1570 C C . MET A 1 201 ? -28.362 -0.018 29.912 1.00 93.19 201 MET A C 1
ATOM 1572 O O . MET A 1 201 ? -27.201 -0.154 29.531 1.00 93.19 201 MET A O 1
ATOM 1576 N N . VAL A 1 202 ? -29.296 -0.949 29.692 1.00 94.44 202 VAL A N 1
ATOM 1577 C CA . VAL A 1 202 ? -29.019 -2.174 28.925 1.00 94.44 202 VAL A CA 1
ATOM 1578 C C . VAL A 1 202 ? -28.649 -1.833 27.481 1.00 94.44 202 VAL A C 1
ATOM 1580 O O . VAL A 1 202 ? -27.649 -2.336 26.973 1.00 94.44 202 VAL A O 1
ATOM 1583 N N . VAL A 1 203 ? -29.411 -0.945 26.834 1.00 96.62 203 VAL A N 1
ATOM 1584 C CA . VAL A 1 203 ? -29.135 -0.498 25.459 1.00 96.62 203 VAL A CA 1
ATOM 1585 C C . VAL A 1 203 ? -27.768 0.176 25.362 1.00 96.62 203 VAL A C 1
ATOM 1587 O O . VAL A 1 203 ? -27.002 -0.155 24.460 1.00 96.62 203 VAL A O 1
ATOM 1590 N N . LEU A 1 204 ? -27.427 1.060 26.305 1.00 96.75 204 LEU A N 1
ATOM 1591 C CA . LEU A 1 204 ? -26.101 1.675 26.378 1.00 96.75 204 LEU A CA 1
ATOM 1592 C C . LEU A 1 204 ? -25.009 0.606 26.462 1.00 96.75 204 LEU A C 1
ATOM 1594 O O . LEU A 1 204 ? -24.058 0.656 25.687 1.00 96.75 204 LEU A O 1
ATOM 1598 N N . GLY A 1 205 ? -25.171 -0.383 27.347 1.00 96.69 205 GLY A N 1
ATOM 1599 C CA . GLY A 1 205 ? -24.196 -1.457 27.501 1.00 96.69 205 GLY A CA 1
ATOM 1600 C C . GLY A 1 205 ? -23.967 -2.234 26.204 1.00 96.69 205 GLY A C 1
ATOM 1601 O O . GLY A 1 205 ? -22.833 -2.369 25.743 1.00 96.69 205 GLY A O 1
ATOM 1602 N N . VAL A 1 206 ? -25.053 -2.667 25.558 1.00 97.12 206 VAL A N 1
ATOM 1603 C CA . VAL A 1 206 ? -24.991 -3.408 24.288 1.00 97.12 206 VAL A CA 1
ATOM 1604 C C . VAL A 1 206 ? -24.362 -2.565 23.176 1.00 97.12 206 VAL A C 1
ATOM 1606 O O . VAL A 1 206 ? -23.473 -3.048 22.474 1.00 97.12 206 VAL A O 1
ATOM 1609 N N . LEU A 1 207 ? -24.771 -1.303 23.019 1.00 97.62 207 LEU A N 1
ATOM 1610 C CA . LEU A 1 207 ? -24.227 -0.421 21.982 1.00 97.62 207 LEU A CA 1
ATOM 1611 C C . LEU A 1 207 ? -22.742 -0.123 22.204 1.00 97.62 207 LEU A C 1
ATOM 1613 O O . LEU A 1 207 ? -21.973 -0.158 21.244 1.00 97.62 207 LEU A O 1
ATOM 1617 N N . SER A 1 208 ? -22.319 0.118 23.447 1.00 97.50 208 SER A N 1
ATOM 1618 C CA . SER A 1 208 ? -20.904 0.317 23.774 1.00 97.50 208 SER A CA 1
ATOM 1619 C C . SER A 1 208 ? -20.069 -0.923 23.447 1.00 97.50 208 SER A C 1
ATOM 1621 O O . SER A 1 208 ? -18.986 -0.791 22.872 1.00 97.50 208 SER A O 1
ATOM 1623 N N . PHE A 1 209 ? -20.581 -2.127 23.721 1.00 97.56 209 PHE A N 1
ATOM 1624 C CA . PHE A 1 209 ? -19.907 -3.369 23.341 1.00 97.56 209 PHE A CA 1
ATOM 1625 C C . PHE A 1 209 ? -19.787 -3.527 21.821 1.00 97.56 209 PHE A C 1
ATOM 1627 O O . PHE A 1 209 ? -18.692 -3.769 21.310 1.00 97.56 209 PHE A O 1
ATOM 1634 N N . VAL A 1 210 ? -20.889 -3.355 21.084 1.00 97.81 210 VAL A N 1
ATOM 1635 C CA . VAL A 1 210 ? -20.890 -3.462 19.614 1.00 97.81 210 VAL A CA 1
ATOM 1636 C C . VAL A 1 210 ? -19.919 -2.453 19.003 1.00 97.81 210 VAL A C 1
ATOM 1638 O O . VAL A 1 210 ? -19.100 -2.821 18.159 1.00 97.81 210 VAL A O 1
ATOM 1641 N N . LEU A 1 211 ? -19.952 -1.203 19.470 1.00 97.50 211 LEU A N 1
ATOM 1642 C CA . LEU A 1 211 ? -19.061 -0.155 18.984 1.00 97.50 211 LEU A CA 1
ATOM 1643 C C . LEU A 1 211 ? -17.590 -0.473 19.280 1.00 97.50 211 LEU A C 1
ATOM 1645 O O . LEU A 1 211 ? -16.748 -0.266 18.410 1.00 97.50 211 LEU A O 1
ATOM 1649 N N . SER A 1 212 ? -17.280 -1.035 20.453 1.00 97.38 212 SER A N 1
ATOM 1650 C CA . SER A 1 212 ? -15.926 -1.500 20.778 1.00 97.38 212 SER A CA 1
ATOM 1651 C C . SER A 1 212 ? -15.440 -2.569 19.791 1.00 97.38 212 SER A C 1
ATOM 1653 O O . SER A 1 212 ? -14.332 -2.464 19.270 1.00 97.38 212 SER A O 1
ATOM 1655 N N . ARG A 1 213 ? -16.275 -3.559 19.445 1.00 97.12 213 ARG A N 1
ATOM 1656 C CA . ARG A 1 213 ? -15.901 -4.616 18.484 1.00 97.12 213 ARG A CA 1
ATOM 1657 C C . ARG A 1 213 ? -15.707 -4.078 17.066 1.00 97.12 213 ARG A C 1
ATOM 1659 O O . ARG A 1 213 ? -14.770 -4.492 16.382 1.00 97.12 213 ARG A O 1
ATOM 1666 N N . LEU A 1 214 ? -16.555 -3.144 16.636 1.00 96.56 214 LEU A N 1
ATOM 1667 C CA . LEU A 1 214 ? -16.396 -2.460 15.349 1.00 96.56 214 LEU A CA 1
ATOM 1668 C C . LEU A 1 214 ? -15.110 -1.631 15.314 1.00 96.56 214 LEU A C 1
ATOM 1670 O O . LEU A 1 214 ? -14.384 -1.664 14.319 1.00 96.56 214 LEU A O 1
ATOM 1674 N N . LEU A 1 215 ? -14.803 -0.933 16.408 1.00 96.50 215 LEU A N 1
ATOM 1675 C CA . LEU A 1 215 ? -13.586 -0.144 16.541 1.00 96.50 215 LEU A CA 1
ATOM 1676 C C . LEU A 1 215 ? -12.334 -1.030 16.537 1.00 96.50 215 LEU A C 1
ATOM 1678 O O . LEU A 1 215 ? -11.395 -0.729 15.806 1.00 96.50 215 LEU A O 1
ATOM 1682 N N . ALA A 1 216 ? -12.342 -2.154 17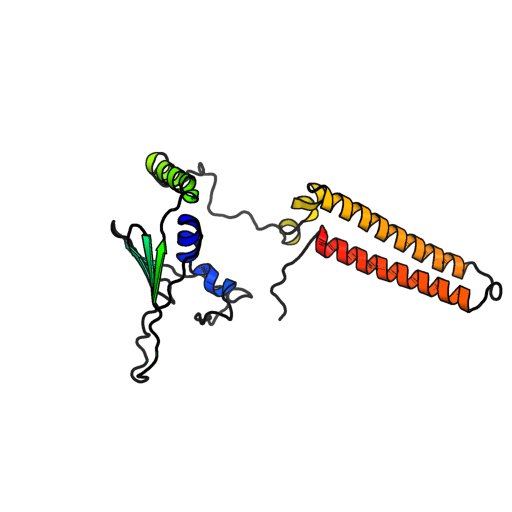.254 1.00 95.69 216 ALA A N 1
ATOM 1683 C CA . ALA A 1 216 ? -11.250 -3.129 17.243 1.00 95.69 216 ALA A CA 1
ATOM 1684 C C . ALA A 1 216 ? -10.973 -3.651 15.822 1.00 95.69 216 ALA A C 1
ATOM 1686 O O . ALA A 1 216 ? -9.829 -3.686 15.362 1.00 95.69 216 ALA A O 1
ATOM 1687 N N . HIS A 1 217 ? -12.035 -3.997 15.086 1.00 94.44 217 HIS A N 1
ATOM 1688 C CA . HIS A 1 217 ? -11.928 -4.429 13.694 1.00 94.44 217 HIS A CA 1
ATOM 1689 C C . HIS A 1 217 ? -11.400 -3.309 12.781 1.00 94.44 217 HIS A C 1
ATOM 1691 O O . HIS A 1 217 ? -10.562 -3.556 11.912 1.00 94.44 217 HIS A O 1
ATOM 1697 N N . PHE A 1 218 ? -11.845 -2.067 12.988 1.00 94.12 218 PHE A N 1
ATOM 1698 C CA . PHE A 1 218 ? -11.330 -0.900 12.273 1.00 94.12 218 PHE A CA 1
ATOM 1699 C C . PHE A 1 218 ? -9.830 -0.691 12.535 1.00 94.12 218 PHE A C 1
ATOM 1701 O O . PHE A 1 218 ? -9.052 -0.582 11.586 1.00 94.12 218 PHE A O 1
ATOM 1708 N N . ILE A 1 219 ? -9.401 -0.696 13.802 1.00 94.00 219 ILE A N 1
ATOM 1709 C CA . ILE A 1 219 ? -7.988 -0.560 14.188 1.00 94.00 219 ILE A CA 1
ATOM 1710 C C . ILE A 1 219 ? -7.160 -1.658 13.519 1.00 94.00 219 ILE A C 1
ATOM 1712 O O . ILE A 1 219 ? -6.120 -1.369 12.927 1.00 94.00 219 ILE A O 1
ATOM 1716 N N . TYR A 1 220 ? -7.634 -2.905 13.560 1.00 91.75 220 TYR A N 1
ATOM 1717 C CA . TYR A 1 220 ? -6.941 -4.021 12.928 1.00 91.75 220 TYR A CA 1
ATOM 1718 C C . TYR A 1 220 ? -6.786 -3.808 11.414 1.00 91.75 220 TYR A C 1
ATOM 1720 O O . TYR A 1 220 ? -5.658 -3.811 10.920 1.00 91.75 220 TYR A O 1
ATOM 1728 N N . LYS A 1 221 ? -7.888 -3.528 10.705 1.00 89.44 221 LYS A N 1
ATOM 1729 C CA . LYS A 1 221 ? -7.919 -3.390 9.239 1.00 89.44 221 LYS A CA 1
ATOM 1730 C C . LYS A 1 221 ? -7.102 -2.209 8.707 1.00 89.44 221 LYS A C 1
ATOM 1732 O O . LYS A 1 221 ? -6.529 -2.287 7.623 1.00 89.44 221 LYS A O 1
ATOM 1737 N N . TYR A 1 222 ? -7.094 -1.082 9.415 1.00 90.12 222 TYR A N 1
ATOM 1738 C CA . TYR A 1 222 ? -6.464 0.139 8.903 1.00 90.12 222 TYR A CA 1
ATOM 1739 C C . TYR A 1 222 ? -5.054 0.364 9.447 1.00 90.12 222 TYR A C 1
ATOM 1741 O O . TYR A 1 222 ? -4.209 0.873 8.705 1.00 90.12 222 TYR A O 1
ATOM 1749 N N . LEU A 1 223 ? -4.785 -0.030 10.698 1.00 92.06 223 LEU A N 1
ATOM 1750 C CA . LEU A 1 223 ? -3.544 0.309 11.404 1.00 92.06 223 LEU A CA 1
ATOM 1751 C C . LEU A 1 223 ? -2.622 -0.889 11.680 1.00 92.06 223 LEU A C 1
ATOM 1753 O O . LEU A 1 223 ? -1.447 -0.662 11.955 1.00 92.06 223 LEU A O 1
ATOM 1757 N N . ARG A 1 224 ? -3.094 -2.142 11.604 1.00 87.25 224 ARG A N 1
ATOM 1758 C CA . ARG A 1 224 ? -2.218 -3.324 11.744 1.00 87.25 224 ARG A CA 1
ATOM 1759 C C . ARG A 1 224 ? -1.994 -4.038 10.429 1.00 87.25 224 ARG A C 1
ATOM 1761 O O . ARG A 1 224 ? -0.867 -4.113 9.958 1.00 87.25 224 ARG A O 1
ATOM 1768 N N . TYR A 1 225 ? -3.066 -4.536 9.837 1.00 85.88 225 TYR A N 1
ATOM 1769 C CA . TYR A 1 225 ? -2.994 -5.408 8.683 1.00 85.88 225 TYR A CA 1
ATOM 1770 C C . TYR A 1 225 ? -4.102 -5.058 7.709 1.00 85.88 225 TYR A C 1
ATOM 1772 O O . TYR A 1 225 ? -5.266 -4.939 8.083 1.00 85.88 225 TYR A O 1
ATOM 1780 N N . HIS A 1 226 ? -3.739 -4.927 6.443 1.00 72.88 226 HIS A N 1
ATOM 1781 C CA . HIS A 1 226 ? -4.709 -4.733 5.386 1.00 72.88 226 HIS A CA 1
ATOM 1782 C C . HIS A 1 226 ? -4.370 -5.661 4.244 1.00 72.88 226 HIS A C 1
ATOM 1784 O O . HIS A 1 226 ? -3.470 -5.385 3.447 1.00 72.88 226 HIS A O 1
ATOM 1790 N N . ASP A 1 227 ? -5.151 -6.723 4.126 1.00 66.81 227 ASP A N 1
ATOM 1791 C CA . ASP A 1 227 ? -5.093 -7.528 2.928 1.00 66.81 227 ASP A CA 1
ATOM 1792 C C . ASP A 1 227 ? -5.803 -6.798 1.789 1.00 66.81 227 ASP A C 1
ATOM 1794 O O . ASP A 1 227 ? -6.981 -6.441 1.891 1.00 66.81 227 ASP A O 1
ATOM 1798 N N . TYR A 1 228 ? -5.082 -6.538 0.704 1.00 60.81 228 TYR A N 1
ATOM 1799 C CA . TYR A 1 228 ? -5.711 -6.184 -0.561 1.00 60.81 228 TYR A CA 1
ATOM 1800 C C . TYR A 1 228 ? -6.085 -7.497 -1.245 1.00 60.81 228 TYR A C 1
ATOM 1802 O O . TYR A 1 228 ? -5.301 -8.090 -1.986 1.00 60.81 228 TYR A O 1
ATOM 1810 N N . ASN A 1 229 ? -7.270 -8.006 -0.914 1.00 53.00 229 ASN A N 1
ATOM 1811 C CA . ASN A 1 229 ? -7.746 -9.238 -1.510 1.00 53.00 229 ASN A CA 1
ATOM 1812 C C . ASN A 1 229 ? -8.410 -8.910 -2.856 1.00 53.00 229 ASN A C 1
ATOM 1814 O O . ASN A 1 229 ? -9.583 -8.548 -2.906 1.00 53.00 229 ASN A O 1
ATOM 1818 N N . HIS A 1 230 ? -7.675 -9.061 -3.962 1.00 51.38 230 HIS A N 1
ATOM 1819 C CA . HIS A 1 230 ? -8.232 -9.046 -5.326 1.00 51.38 230 HIS A CA 1
ATOM 1820 C C . HIS A 1 230 ? -9.091 -10.305 -5.616 1.00 51.38 230 HIS A C 1
ATOM 1822 O O . HIS A 1 230 ? -9.307 -10.682 -6.769 1.00 51.38 230 HIS A O 1
ATOM 1828 N N . ALA A 1 231 ? -9.522 -11.022 -4.573 1.00 44.34 231 ALA A N 1
ATOM 1829 C CA . ALA A 1 231 ? -10.276 -12.264 -4.617 1.00 44.34 231 ALA A CA 1
ATOM 1830 C C . ALA A 1 231 ? -11.624 -12.107 -3.925 1.00 44.34 231 ALA A C 1
ATOM 1832 O O . ALA A 1 231 ? -11.822 -12.565 -2.804 1.00 44.34 231 ALA A O 1
ATOM 1833 N N . PHE A 1 232 ? -12.573 -11.506 -4.627 1.00 43.69 232 PHE A N 1
ATOM 1834 C CA . PHE A 1 232 ? -13.945 -11.967 -4.494 1.00 43.69 232 PHE A CA 1
ATOM 1835 C C . PHE A 1 232 ? -14.233 -12.786 -5.751 1.00 43.69 232 PHE A C 1
ATOM 1837 O O . PHE A 1 232 ? -14.081 -12.285 -6.866 1.00 43.69 232 PHE A O 1
ATOM 1844 N N . LEU A 1 233 ? -14.455 -14.085 -5.526 1.00 42.44 233 LEU A N 1
ATOM 1845 C CA . LEU A 1 233 ? -14.991 -15.042 -6.494 1.00 42.44 233 LEU A CA 1
ATOM 1846 C C . LEU A 1 233 ? -16.355 -14.572 -7.003 1.00 42.44 233 LEU A C 1
ATOM 1848 O O . LEU A 1 233 ? -17.111 -14.011 -6.176 1.00 42.44 233 LEU A O 1
#

InterPro domains:
  IPR050584 Cholesterol 7-desaturase [PTHR21266] (1-109)

Sequence (233 aa):
MGNREIAYGYEVLIENLMDPAHVPYAHRGIMNTDHPKDKLDREGGTPLELSIEEFDVNGFTADQGWSKGKFMSPSIFYVYKPASSDETKKLLFQKKFALILICIPVSPDALVIAFRKWLKKYAGGQVDWRGKYSGALPPTPPREQLLDRYWSHVVNCKSCNLAYKSLNVAEVVLQIISVAAIGIVAAMKQGAVSAVTRNSMVVLGVLSFVLSRLLAHFIYKYLRYHDYNHAFL

pLDDT: mean 79.33, std 15.3, range [33.56, 97.94]

Radius of gyration: 30.13 Å; chains: 1; bounding box: 72×40×88 Å

Secondary structure (DSSP, 8-state):
---------HHHHHHHHH-GGGHHHHTTTTS-PPPPSS-SSTT-------EEEEEETTEEEEE-SSSEEEEETTTEEEEEPPPPTT-TT--S-----EEEEE----GGGHHHHHHHHHHHHHSTTS---TT---S-PPPPPPHHHHTBHIIIIITT-HHHHHHHHHHHHHHHHHHHHHHHHHHHHHHSPTTSS-HHHHHHHHHHHHHHHHHHHHHHHHHIIIIIB--------

Organism: Trifolium pratense (NCBI:txid57577)